Protein 6YX0 (pdb70)

Structure (mmCIF, N/CA/C/O backbone):
data_6YX0
#
_entry.id   6YX0
#
_cell.length_a   44.305
_cell.length_b   64.947
_cell.length_c   88.280
_cell.angle_alpha   90.000
_cell.angle_beta   90.000
_cell.angle_gamma   90.000
#
_symmetry.space_group_name_H-M   'P 21 21 21'
#
loop_
_entity.id
_entity.type
_entity.pdbx_description
1 polymer 'SH3 and multiple ankyrin repeat domains protein 1'
2 polymer PWQ-THR-ARG-LEU
3 non-polymer '4-[[2-(4-oxidanylidenebutanoyl)hydrazinyl]methyl]benzoic acid'
4 water water
#
loop_
_atom_site.group_PDB
_atom_site.id
_atom_site.type_symbol
_atom_site.label_atom_id
_atom_site.label_alt_id
_atom_site.label_comp_id
_atom_site.label_asym_id
_atom_site.label_entity_id
_atom_site.label_seq_id
_atom_site.pdbx_PDB_ins_code
_atom_site.Cartn_x
_atom_site.Cartn_y
_atom_site.Cartn_z
_atom_site.occupancy
_atom_site.B_iso_or_equiv
_atom_site.auth_seq_id
_atom_site.auth_comp_id
_atom_site.auth_asym_id
_atom_site.auth_atom_id
_atom_site.pdbx_PDB_model_num
ATOM 1 N N . GLY A 1 1 ? 0.24275 14.53149 2.79607 1.000 65.86809 651 GLY A N 1
ATOM 2 C CA . GLY A 1 1 ? 1.24837 15.04115 1.88336 1.000 72.41916 651 GLY A CA 1
ATOM 3 C C . GLY A 1 1 ? 1.07375 14.51783 0.47160 1.000 74.26326 651 GLY A C 1
ATOM 4 O O . GLY A 1 1 ? 0.20258 13.68782 0.22042 1.000 66.63515 651 GLY A O 1
ATOM 5 N N . PRO A 1 2 ? 1.90709 14.99111 -0.45733 1.000 88.33330 652 PRO A N 1
ATOM 6 C CA . PRO A 1 2 ? 1.76265 14.55315 -1.85438 1.000 87.27550 652 PRO A CA 1
ATOM 7 C C . PRO A 1 2 ? 2.04577 13.07666 -2.05886 1.000 86.07213 652 PRO A C 1
ATOM 8 O O . PRO A 1 2 ? 1.61731 12.51460 -3.07396 1.000 86.87658 652 PRO A O 1
ATOM 12 N N . LEU A 1 3 ? 2.74175 12.42546 -1.12736 1.000 71.43936 653 LEU A N 1
ATOM 13 C CA . LEU A 1 3 ? 3.10665 11.02532 -1.27962 1.000 62.00586 653 LEU A CA 1
ATOM 14 C C . LEU A 1 3 ? 2.19072 10.07569 -0.51706 1.000 59.50170 653 LEU A C 1
ATOM 15 O O . LEU A 1 3 ? 2.30051 8.85955 -0.70180 1.000 58.30958 653 LEU A O 1
ATOM 20 N N . GLY A 1 4 ? 1.29823 10.58738 0.31794 1.000 58.41509 654 GLY A N 1
ATOM 21 C CA . GLY A 1 4 ? 0.39635 9.73250 1.06127 1.000 56.20961 654 GLY A CA 1
ATOM 22 C C . GLY A 1 4 ? -0.24523 10.47488 2.21558 1.000 54.95420 654 GLY A C 1
ATOM 23 O O . GLY A 1 4 ? -0.03008 11.66928 2.42128 1.000 55.88316 654 GLY A O 1
ATOM 24 N N . SER A 1 5 ? -1.03360 9.72432 2.97880 1.000 60.43139 655 SER A N 1
ATOM 25 C CA . SER A 1 5 ? -1.82368 10.31437 4.05185 1.000 59.07848 655 SER A CA 1
ATOM 26 C C . SER A 1 5 ? -0.94026 10.76235 5.21144 1.000 59.24221 655 SER A C 1
ATOM 27 O O . SER A 1 5 ? 0.06234 10.11910 5.53991 1.000 51.01726 655 SER A O 1
ATOM 30 N N . ASP A 1 6 ? -1.32477 11.87922 5.82775 1.000 57.76129 656 ASP A N 1
ATOM 31 C CA . ASP A 1 6 ? -0.73751 12.36838 7.06662 1.000 53.57251 656 ASP A CA 1
ATOM 32 C C . ASP A 1 6 ? -1.80786 12.38088 8.14499 1.000 56.75623 656 ASP A C 1
ATOM 33 O O . ASP A 1 6 ? -2.94499 12.79254 7.89681 1.000 56.41848 656 ASP A O 1
ATOM 38 N N . TYR A 1 7 ? -1.44730 11.93764 9.34297 1.000 50.28584 657 TYR A N 1
ATOM 39 C CA . TYR A 1 7 ? -2.43039 11.90372 10.41640 1.000 48.92425 657 TYR A CA 1
ATOM 40 C C . TYR A 1 7 ? -1.71777 11.77278 11.75173 1.000 42.69650 657 TYR A C 1
ATOM 41 O O . TYR A 1 7 ? -0.50886 11.54338 11.82391 1.000 42.68574 657 TYR A O 1
ATOM 50 N N . ILE A 1 8 ? -2.49746 11.91970 12.81704 1.000 41.59621 658 ILE A N 1
ATOM 51 C CA . ILE A 1 8 ? -1.99153 11.89972 14.18054 1.000 40.66668 658 ILE A CA 1
ATOM 52 C C . ILE A 1 8 ? -2.56788 10.67896 14.87643 1.000 34.74633 658 ILE A C 1
ATOM 53 O O . ILE A 1 8 ? -3.77227 10.41234 14.77755 1.000 37.48356 658 ILE A O 1
ATOM 58 N N . ILE A 1 9 ? -1.71023 9.94327 15.57473 1.000 38.56145 659 ILE A N 1
ATOM 59 C CA . ILE A 1 9 ? -2.09889 8.78607 16.37119 1.000 39.42391 659 ILE A CA 1
ATOM 60 C C . ILE A 1 9 ? -1.93478 9.16565 17.83740 1.000 35.77739 659 ILE A C 1
ATOM 61 O O . ILE A 1 9 ? -0.83362 9.52320 18.27040 1.000 36.92309 659 ILE A O 1
ATOM 66 N N . LYS A 1 10 ? -3.01126 9.07986 18.61541 1.000 36.78471 660 LYS A N 1
ATOM 67 C CA . LYS A 1 10 ? -2.95522 9.46167 20.01969 1.000 35.09169 660 LYS A CA 1
ATOM 68 C C . LYS A 1 10 ? -3.30462 8.25617 20.87646 1.000 33.24758 660 LYS A C 1
ATOM 69 O O . LYS A 1 10 ? -4.38523 7.67694 20.72125 1.000 33.66830 660 LYS A O 1
ATOM 75 N N . GLU A 1 11 ? -2.37937 7.86944 21.75427 1.000 32.03985 661 GLU A N 1
ATOM 76 C CA . GLU A 1 11 ? -2.57477 6.75440 22.66863 1.000 30.59859 661 GLU A CA 1
ATOM 77 C C . GLU A 1 11 ? -3.08107 7.27573 24.00026 1.000 32.04081 661 GLU A C 1
ATOM 78 O O . GLU A 1 11 ? -2.60611 8.29339 24.49924 1.000 33.07162 661 GLU A O 1
ATOM 84 N N . LYS A 1 12 ? -4.04942 6.57332 24.56998 1.000 29.62856 662 LYS A N 1
ATOM 85 C CA . LYS A 1 12 ? -4.63829 6.96449 25.84820 1.000 27.53762 662 LYS A CA 1
ATOM 86 C C . LYS A 1 12 ? -4.76722 5.71923 26.69807 1.000 27.42480 662 LYS A C 1
ATOM 87 O O . LYS A 1 12 ? -5.40516 4.75102 26.27597 1.000 26.65117 662 LYS A O 1
ATOM 93 N N . THR A 1 13 ? -4.16617 5.73480 27.88527 1.000 28.55794 663 THR A N 1
ATOM 94 C CA . THR A 1 13 ? -4.36447 4.66522 28.84721 1.000 26.12191 663 THR A CA 1
ATOM 95 C C . THR A 1 13 ? -5.07138 5.26659 30.04794 1.000 29.01814 663 THR A C 1
ATOM 96 O O . THR A 1 13 ? -4.63205 6.29363 30.58319 1.000 31.53287 663 THR A O 1
ATOM 100 N N . VAL A 1 14 ? -6.17662 4.64867 30.45391 1.000 27.10829 664 VAL A N 1
ATOM 101 C CA . VAL A 1 14 ? -7.00114 5.19430 31.52216 1.000 29.82080 664 VAL A CA 1
ATOM 102 C C . VAL A 1 14 ? -7.34040 4.09222 32.50595 1.000 28.37823 664 VAL A C 1
ATOM 103 O O . VAL A 1 14 ? -7.38891 2.91177 32.15061 1.000 27.90042 664 VAL A O 1
ATOM 107 N N . LEU A 1 15 ? -7.55615 4.50118 33.75989 1.000 28.53575 665 LEU A N 1
ATOM 108 C CA . LEU A 1 15 ? -8.02765 3.64730 34.84385 1.000 29.08309 665 LEU A CA 1
ATOM 109 C C . LEU A 1 15 ? -9.48380 4.00025 35.10250 1.000 32.27865 665 LEU A C 1
ATOM 110 O O . LEU A 1 15 ? -9.78092 5.13189 35.49971 1.000 34.78095 665 LEU A O 1
ATOM 115 N N . LEU A 1 16 ? -10.37860 3.04098 34.88419 1.000 29.56210 666 LEU A N 1
ATOM 116 C CA . LEU A 1 16 ? -11.79914 3.22509 35.15541 1.000 29.98769 666 LEU A CA 1
ATOM 117 C C . LEU A 1 16 ? -12.15433 2.53943 36.45961 1.000 32.72769 666 LEU A C 1
ATOM 118 O O . LEU A 1 16 ? -11.87044 1.35280 36.63672 1.000 33.17239 666 LEU A O 1
ATOM 123 N N A GLN A 1 17 ? -12.84542 3.26359 37.34145 0.470 30.31240 667 GLN A N 1
ATOM 124 N N B GLN A 1 17 ? -12.73163 3.29945 37.38200 0.530 30.40988 667 GLN A N 1
ATOM 125 C CA A GLN A 1 17 ? -13.27571 2.73680 38.63662 0.470 30.88718 667 GLN A CA 1
ATOM 126 C CA B GLN A 1 17 ? -13.29026 2.76317 38.60970 0.530 30.81231 667 GLN A CA 1
ATOM 127 C C A GLN A 1 17 ? -14.74345 3.08562 38.84668 0.470 31.36381 667 GLN A C 1
ATOM 128 C C B GLN A 1 17 ? -14.76371 3.11952 38.57951 0.530 31.40005 667 GLN A C 1
ATOM 129 O O A GLN A 1 17 ? -15.06941 4.21621 39.22026 0.470 33.21724 667 GLN A O 1
ATOM 130 O O B GLN A 1 17 ? -15.11278 4.29587 38.44583 0.530 33.67114 667 GLN A O 1
ATOM 141 N N . LYS A 1 18 ? -15.61614 2.10906 38.63044 1.000 32.94795 668 LYS A N 1
ATOM 142 C CA . LYS A 1 18 ? -17.05088 2.33406 38.65851 1.000 33.09420 668 LYS A CA 1
ATOM 143 C C . LYS A 1 18 ? -17.67284 1.75544 39.92125 1.000 35.42171 668 LYS A C 1
ATOM 144 O O . LYS A 1 18 ? -17.07824 0.95030 40.63987 1.000 35.27075 668 LYS A O 1
ATOM 150 N N . LYS A 1 19 ? -18.90738 2.17768 40.17385 1.000 34.60890 669 LYS A N 1
ATOM 151 C CA . LYS A 1 19 ? -19.68163 1.60579 41.25987 1.000 38.47050 669 LYS A CA 1
ATOM 152 C C . LYS A 1 19 ? -20.35886 0.31791 40.80028 1.000 37.86934 669 LYS A C 1
ATOM 153 O O . LYS A 1 19 ? -20.48909 0.04579 39.60538 1.000 33.34432 669 LYS A O 1
ATOM 159 N N . ASP A 1 20 ? -20.78056 -0.48480 41.77878 1.000 38.42869 670 ASP A N 1
ATOM 160 C CA . ASP A 1 20 ? -21.47184 -1.73371 41.47440 1.000 39.28893 670 ASP A CA 1
ATOM 161 C C . ASP A 1 20 ? -22.69390 -1.49624 40.59344 1.000 39.37750 670 ASP A C 1
ATOM 162 O O . ASP A 1 20 ? -22.94960 -2.25449 39.65157 1.000 38.22309 670 ASP A O 1
ATOM 167 N N . SER A 1 21 ? -23.44408 -0.43693 40.87292 1.000 37.93414 671 SER A N 1
ATOM 168 C CA . SER A 1 21 ? -24.74633 -0.22281 40.25111 1.000 41.39661 671 SER A CA 1
ATOM 169 C C . SER A 1 21 ? -24.66874 0.60821 38.97374 1.000 39.30568 671 SER A C 1
ATOM 170 O O . SER A 1 21 ? -25.63898 1.27654 38.60817 1.000 38.54084 671 SER A O 1
ATOM 173 N N . GLU A 1 22 ? -23.53755 0.60454 38.27898 1.000 35.56886 672 GLU A N 1
ATOM 174 C CA . GLU A 1 22 ? -23.46837 1.27297 36.99362 1.000 35.84399 672 GLU A CA 1
ATOM 175 C C . GLU A 1 22 ? -22.54541 0.47727 36.08853 1.000 35.40285 672 GLU A C 1
ATOM 176 O O . GLU A 1 22 ? -21.84431 -0.44163 36.52726 1.000 33.24439 672 GLU A O 1
ATOM 182 N N . GLY A 1 23 ? -22.56012 0.83190 34.80706 1.000 35.03471 673 GLY A N 1
ATOM 183 C CA . GLY A 1 23 ? -21.57538 0.32584 33.87569 1.000 36.08288 673 GLY A CA 1
ATOM 184 C C . GLY A 1 23 ? -20.40515 1.28054 33.72590 1.000 31.90794 673 GLY A C 1
ATOM 185 O O . GLY A 1 23 ? -20.36946 2.36898 34.29737 1.000 33.02850 673 GLY A O 1
ATOM 186 N N . PHE A 1 24 ? -19.41540 0.84254 32.94478 1.000 31.51616 674 PHE A N 1
ATOM 187 C CA . PHE A 1 24 ? -18.32556 1.75055 32.59593 1.000 30.08784 674 PHE A CA 1
ATOM 188 C C . PHE A 1 24 ? -18.78014 2.84862 31.63584 1.000 31.89889 674 PHE A C 1
ATOM 189 O O . PHE A 1 24 ? -18.10331 3.87778 31.51726 1.000 32.04607 674 PHE A O 1
ATOM 197 N N . GLY A 1 25 ? -19.92388 2.67271 30.96920 1.000 33.01549 675 GLY A N 1
ATOM 198 C CA . GLY A 1 25 ? -20.46125 3.76552 30.19123 1.000 32.18936 675 GLY A CA 1
ATOM 199 C C . GLY A 1 25 ? -19.98360 3.80988 28.75542 1.000 29.15000 675 GLY A C 1
ATOM 200 O O . GLY A 1 25 ? -19.72440 4.88630 28.21624 1.000 31.23039 675 GLY A O 1
ATOM 201 N N . PHE A 1 26 ? -19.84419 2.64596 28.13468 1.000 34.23298 676 PHE A N 1
ATOM 202 C CA . PHE A 1 26 ? -19.49921 2.61173 26.72428 1.000 35.65126 676 PHE A CA 1
ATOM 203 C C . PHE A 1 26 ? -20.08385 1.36033 26.10211 1.000 36.73700 676 PHE A C 1
ATOM 204 O O . PHE A 1 26 ? -20.43745 0.40044 26.78833 1.000 37.66791 676 PHE A O 1
ATOM 212 N N . VAL A 1 27 ? -20.17391 1.38658 24.78097 1.000 35.80133 677 VAL A N 1
ATOM 213 C CA . VAL A 1 27 ? -20.61747 0.24554 23.99842 1.000 38.50336 677 VAL A CA 1
ATOM 214 C C . VAL A 1 27 ? -19.43959 -0.19983 23.14663 1.000 37.59572 677 VAL A C 1
ATOM 215 O O . VAL A 1 27 ? -18.91100 0.58263 22.34676 1.000 39.04828 677 VAL A O 1
ATOM 219 N N . LEU A 1 28 ? -19.01235 -1.43960 23.35108 1.000 38.64619 678 LEU A N 1
ATOM 220 C CA . LEU A 1 28 ? -17.89863 -2.01799 22.61799 1.000 37.41544 678 LEU A CA 1
ATOM 221 C C . LEU A 1 28 ? -18.42236 -2.73454 21.39021 1.000 47.30424 678 LEU A C 1
ATOM 222 O O . LEU A 1 28 ? -19.45133 -3.40658 21.44966 1.000 48.30647 678 LEU A O 1
ATOM 227 N N . ARG A 1 29 ? -17.70230 -2.61630 20.27978 1.000 37.79883 679 ARG A N 1
ATOM 228 C CA . ARG A 1 29 ? -18.14281 -3.28822 19.06794 1.000 48.58987 679 ARG A CA 1
ATOM 229 C C . ARG A 1 29 ? -16.93963 -3.78095 18.28274 1.000 51.02547 679 ARG A C 1
ATOM 230 O O . ARG A 1 29 ? -15.87782 -3.15663 18.28643 1.000 42.17963 679 ARG A O 1
ATOM 238 N N . GLY A 1 30 ? -17.12431 -4.91200 17.60581 1.000 47.48878 680 GLY A N 1
ATOM 239 C CA . GLY A 1 30 ? -16.07849 -5.48268 16.78321 1.000 50.14125 680 GLY A CA 1
ATOM 240 C C . GLY A 1 30 ? -16.18634 -4.99535 15.34908 1.000 62.91051 680 GLY A C 1
ATOM 241 O O . GLY A 1 30 ? -17.27861 -4.89457 14.79008 1.000 63.42589 680 GLY A O 1
ATOM 242 N N . ALA A 1 31 ? -15.03527 -4.68009 14.77013 1.000 61.97773 681 ALA A N 1
ATOM 243 C CA . ALA A 1 31 ? -14.96333 -4.26618 13.37706 1.000 64.36034 681 ALA A CA 1
ATOM 244 C C . ALA A 1 31 ? -14.87121 -5.48349 12.46338 1.000 65.62211 681 ALA A C 1
ATOM 245 O O . ALA A 1 31 ? -15.59781 -5.58293 11.47552 1.000 79.10786 681 ALA A O 1
ATOM 247 N N . GLU A 1 39 ? -4.68800 -13.51518 10.63552 1.000 95.06920 689 GLU A N 1
ATOM 248 C CA . GLU A 1 39 ? -5.37238 -13.07382 9.42588 1.000 101.30284 689 GLU A CA 1
ATOM 249 C C . GLU A 1 39 ? -5.57441 -11.55799 9.41818 1.000 99.66808 689 GLU A C 1
ATOM 250 O O . GLU A 1 39 ? -5.96660 -10.98183 8.40390 1.000 101.92708 689 GLU A O 1
ATOM 252 N N . PHE A 1 40 ? -5.29922 -10.91688 10.55224 1.000 88.12717 690 PHE A N 1
ATOM 253 C CA . PHE A 1 40 ? -5.51379 -9.48458 10.72797 1.000 75.26275 690 PHE A CA 1
ATOM 254 C C . PHE A 1 40 ? -4.21246 -8.82852 11.16719 1.000 70.85686 690 PHE A C 1
ATOM 255 O O . PHE A 1 40 ? -3.63441 -9.20785 12.19172 1.000 66.45678 690 PHE A O 1
ATOM 263 N N . THR A 1 41 ? -3.75823 -7.84361 10.39610 1.000 63.21155 691 THR A N 1
ATOM 264 C CA . THR A 1 41 ? -2.60151 -7.04135 10.76357 1.000 62.39069 691 THR A CA 1
ATOM 265 C C . THR A 1 41 ? -3.06338 -5.62755 11.07377 1.000 62.97441 691 THR A C 1
ATOM 266 O O . THR A 1 41 ? -3.68870 -4.99093 10.21197 1.000 59.42560 691 THR A O 1
ATOM 270 N N . PRO A 1 42 ? -2.80773 -5.10103 12.27133 1.000 53.69450 692 PRO A N 1
ATOM 271 C CA . PRO A 1 42 ? -3.23347 -3.73045 12.57010 1.000 47.32655 692 PRO A CA 1
ATOM 272 C C . PRO A 1 42 ? -2.57257 -2.73062 11.63680 1.000 51.24127 692 PRO A C 1
ATOM 273 O O . PRO A 1 42 ? -1.40628 -2.86689 11.26511 1.000 48.13920 692 PRO A O 1
ATOM 277 N N . THR A 1 43 ? -3.34124 -1.72871 11.25084 1.000 55.06079 693 THR A N 1
ATOM 278 C CA . THR A 1 43 ? -2.90017 -0.64053 10.39794 1.000 57.55645 693 THR A CA 1
ATOM 279 C C . THR A 1 43 ? -3.33633 0.66097 11.04434 1.000 58.62388 693 THR A C 1
ATOM 280 O O . THR A 1 43 ? -4.22587 0.66534 11.89994 1.000 54.30573 693 THR A O 1
ATOM 284 N N . PRO A 1 44 ? -2.72820 1.78417 10.66593 1.000 64.06038 694 PRO A N 1
ATOM 285 C CA . PRO A 1 44 ? -3.16323 3.05993 11.25577 1.000 62.09250 694 PRO A CA 1
ATOM 286 C C . PRO A 1 44 ? -4.62826 3.38004 11.01081 1.000 65.85623 694 PRO A C 1
ATOM 287 O O . PRO A 1 44 ? -5.27362 3.96498 11.88744 1.000 67.44140 694 PRO A O 1
ATOM 291 N N . ALA A 1 45 ? -5.18035 3.01131 9.85559 1.000 70.39062 695 ALA A N 1
ATOM 292 C CA . ALA A 1 45 ? -6.59520 3.23854 9.58352 1.000 71.21116 695 ALA A CA 1
ATOM 293 C C . ALA A 1 45 ? -7.49380 2.15112 10.15934 1.000 72.88893 695 ALA A C 1
ATOM 294 O O . ALA A 1 45 ? -8.71825 2.23547 10.01104 1.000 77.35548 695 ALA A O 1
ATOM 296 N N . PHE A 1 46 ? -6.92255 1.14644 10.81092 1.000 58.97816 696 PHE A N 1
ATOM 297 C CA . PHE A 1 46 ? -7.65894 0.01477 11.35635 1.000 53.44563 696 PHE A CA 1
ATOM 298 C C . PHE A 1 46 ? -6.78195 -0.65093 12.41277 1.000 54.39787 696 PHE A C 1
ATOM 299 O O . PHE A 1 46 ? -6.29341 -1.76652 12.19970 1.000 51.88656 696 PHE A O 1
ATOM 307 N N . PRO A 1 47 ? -6.56182 -0.00660 13.56496 1.000 49.92380 697 PRO A N 1
ATOM 308 C CA . PRO A 1 47 ? -5.50388 -0.46766 14.47855 1.000 43.10958 697 PRO A CA 1
ATOM 309 C C . PRO A 1 47 ? -5.87437 -1.64194 15.37045 1.000 37.12146 697 PRO A C 1
ATOM 310 O O . PRO A 1 47 ? -4.96718 -2.23479 15.97305 1.000 38.19132 697 PRO A O 1
ATOM 314 N N . ALA A 1 48 ? -7.15296 -2.00708 15.47527 1.000 40.47558 698 ALA A N 1
ATOM 315 C CA . ALA A 1 48 ? -7.53824 -3.09700 16.36245 1.000 38.69749 698 ALA A CA 1
ATOM 316 C C . ALA A 1 48 ? -8.91148 -3.61684 15.96211 1.000 38.00092 698 ALA A C 1
ATOM 317 O O . ALA A 1 48 ? -9.66035 -2.95131 15.24399 1.000 40.70637 698 ALA A O 1
ATOM 319 N N . LEU A 1 49 ? -9.24196 -4.81410 16.46324 1.000 38.57499 699 LEU A N 1
ATOM 320 C CA . LEU A 1 49 ? -10.53150 -5.42405 16.13321 1.000 42.24974 699 LEU A CA 1
ATOM 321 C C . LEU A 1 49 ? -11.70609 -4.80484 16.88650 1.000 45.18813 699 LEU A C 1
ATOM 322 O O . LEU A 1 49 ? -12.82958 -4.81990 16.36655 1.000 45.03877 699 LEU A O 1
ATOM 327 N N . GLN A 1 50 ? -11.49079 -4.28941 18.09842 1.000 37.20082 700 GLN A N 1
ATOM 328 C CA . GLN A 1 50 ? -12.56059 -3.72692 18.91332 1.000 36.68475 700 GLN A CA 1
ATOM 329 C C . GLN A 1 50 ? -12.41798 -2.21650 19.03510 1.000 34.57401 700 GLN A C 1
ATOM 330 O O . GLN A 1 50 ? -11.30944 -1.68962 19.18244 1.000 34.38205 700 GLN A O 1
ATOM 336 N N . TYR A 1 51 ? -13.55729 -1.52394 19.02913 1.000 35.96702 701 TYR A N 1
ATOM 337 C CA . TYR A 1 51 ? -13.57207 -0.07609 19.17190 1.000 37.90548 701 TYR A CA 1
ATOM 338 C C . TYR A 1 51 ? -14.79521 0.34160 19.97582 1.000 35.43705 701 TYR A C 1
ATOM 339 O O . TYR A 1 51 ? -15.73354 -0.43476 20.17202 1.000 36.57824 701 TYR A O 1
ATOM 348 N N . LEU A 1 52 ? -14.75481 1.58489 20.45071 1.000 34.23655 702 LEU A N 1
ATOM 349 C CA . LEU A 1 52 ? -15.86090 2.18492 21.19412 1.000 34.15293 702 LEU A CA 1
ATOM 350 C C . LEU A 1 52 ? -16.87210 2.74681 20.20683 1.000 35.37724 702 LEU A C 1
ATOM 351 O O . LEU A 1 52 ? -16.64445 3.78059 19.57041 1.000 38.71452 702 LEU A O 1
ATOM 356 N N . GLU A 1 53 ? -18.00423 2.06103 20.07464 1.000 36.91146 703 GLU A N 1
ATOM 357 C CA . GLU A 1 53 ? -19.04792 2.56440 19.19080 1.000 42.16635 703 GLU A CA 1
ATOM 358 C C . GLU A 1 53 ? -19.71841 3.80839 19.75900 1.000 43.27735 703 GLU A C 1
ATOM 359 O O . GLU A 1 53 ? -20.15095 4.69184 19.00459 1.000 44.03157 703 GLU A O 1
ATOM 365 N N . SER A 1 54 ? -19.84737 3.87907 21.07799 1.000 38.89405 704 SER A N 1
ATOM 366 C CA . SER A 1 54 ? -20.41810 5.04233 21.72714 1.000 38.50148 704 SER A CA 1
AT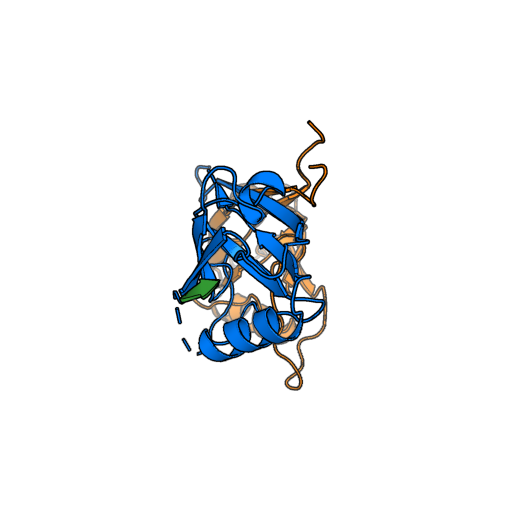OM 367 C C . SER A 1 54 ? -19.83774 5.10020 23.12507 1.000 38.05038 704 SER A C 1
ATOM 368 O O . SER A 1 54 ? -19.38270 4.09000 23.67077 1.000 37.27662 704 SER A O 1
ATOM 371 N N . VAL A 1 55 ? -19.83640 6.30357 23.68712 1.000 34.42944 705 VAL A N 1
ATOM 372 C CA . VAL A 1 55 ? -19.38317 6.52631 25.05495 1.000 32.64855 705 VAL A CA 1
ATOM 373 C C . VAL A 1 55 ? -20.38453 7.46832 25.70322 1.000 38.16480 705 VAL A C 1
ATOM 374 O O . VAL A 1 55 ? -20.61762 8.56977 25.19245 1.000 38.82045 705 VAL A O 1
ATOM 378 N N . ASP A 1 56 ? -20.97956 7.03460 26.81476 1.000 37.35888 706 ASP A N 1
ATOM 379 C CA . ASP A 1 56 ? -21.97208 7.84093 27.52035 1.000 37.11397 706 ASP A CA 1
ATOM 380 C C . ASP A 1 56 ? -21.34482 9.13367 28.00970 1.000 41.45200 706 ASP A C 1
ATOM 381 O O . ASP A 1 56 ? -20.44054 9.11305 28.84968 1.000 38.00069 706 ASP A O 1
ATOM 386 N N . GLU A 1 57 ? -21.82761 10.25857 27.49836 1.000 41.99903 707 GLU A N 1
ATOM 387 C CA . GLU A 1 57 ? -21.34738 11.53833 27.98752 1.000 41.04003 707 GLU A CA 1
ATOM 388 C C . GLU A 1 57 ? -21.60221 11.64642 29.48652 1.000 44.41548 707 GLU A C 1
ATOM 389 O O . GLU A 1 57 ? -22.71754 11.41459 29.95957 1.000 48.16289 707 GLU A O 1
ATOM 395 N N . GLY A 1 58 ? -20.54872 11.96241 30.23718 1.000 39.93220 708 GLY A N 1
ATOM 396 C CA . GLY A 1 58 ? -20.63607 12.09205 31.67407 1.000 39.35530 708 GLY A CA 1
ATOM 397 C C . GLY A 1 58 ? -20.46963 10.80018 32.44570 1.000 40.68285 708 GLY A C 1
ATOM 398 O O . GLY A 1 58 ? -20.37344 10.84373 33.68170 1.000 39.67010 708 GLY A O 1
ATOM 399 N N . GLY A 1 59 ? -20.43408 9.65401 31.76524 1.000 37.56154 709 GLY A N 1
ATOM 400 C CA . GLY A 1 59 ? -20.24208 8.38306 32.42969 1.000 35.56713 709 GLY A CA 1
ATOM 401 C C . GLY A 1 59 ? -18.79335 8.17469 32.81438 1.000 30.66650 709 GLY A C 1
ATOM 402 O O . GLY A 1 59 ? -17.93445 9.02316 32.58458 1.000 32.24053 709 GLY A O 1
ATOM 403 N N . VAL A 1 60 ? -18.52861 7.01332 33.41524 1.000 33.70066 710 VAL A N 1
ATOM 404 C CA . VAL A 1 60 ? -17.19214 6.72720 33.94530 1.000 32.00870 710 VAL A CA 1
ATOM 405 C C . VAL A 1 60 ? -16.13783 6.81757 32.84221 1.000 29.36434 710 VAL A C 1
ATOM 406 O O . VAL A 1 60 ? -15.09714 7.47621 32.99885 1.000 29.31226 710 VAL A O 1
ATOM 410 N N . ALA A 1 61 ? -16.37864 6.14342 31.71649 1.000 31.01090 711 ALA A N 1
ATOM 411 C CA . ALA A 1 61 ? -15.39444 6.13553 30.63799 1.000 28.46440 711 ALA A CA 1
ATOM 412 C C . ALA A 1 61 ? -15.18272 7.53432 30.07216 1.000 27.67284 711 ALA A C 1
ATOM 413 O O . ALA A 1 61 ? -14.04462 7.93573 29.80756 1.000 28.78010 711 ALA A O 1
ATOM 415 N N . TRP A 1 62 ? -16.26823 8.29551 29.88637 1.000 30.06343 712 TRP A N 1
ATOM 416 C CA . TRP A 1 62 ? -16.13792 9.66023 29.38196 1.000 31.09945 712 TRP A CA 1
ATOM 417 C C . TRP A 1 62 ? -15.28903 10.51386 30.31574 1.000 31.15352 712 TRP A C 1
ATOM 418 O O . TRP A 1 62 ? -14.39133 11.23846 29.87216 1.000 30.96500 712 TRP A O 1
ATOM 429 N N . ARG A 1 63 ? -15.58394 10.46676 31.61782 1.000 33.50443 713 ARG A N 1
ATOM 430 C CA . ARG A 1 63 ? -14.84975 11.30173 32.56579 1.000 35.14671 713 ARG A CA 1
ATOM 431 C C . ARG A 1 63 ? -13.37096 10.94809 32.59521 1.000 36.05351 713 ARG A C 1
ATOM 432 O O . ARG A 1 63 ? -12.53176 11.80067 32.91297 1.000 35.45770 713 ARG A O 1
ATOM 440 N N . ALA A 1 64 ? -13.03087 9.70569 32.26537 1.000 31.33510 714 ALA A N 1
ATOM 441 C CA . ALA A 1 64 ? -11.63196 9.30611 32.25239 1.000 29.71719 714 ALA A CA 1
ATOM 442 C C . ALA A 1 64 ? -10.91962 9.67958 30.96267 1.000 29.96394 714 ALA A C 1
ATOM 443 O O . ALA A 1 64 ? -9.68187 9.68126 30.94158 1.000 31.62293 714 ALA A O 1
ATOM 445 N N . GLY A 1 65 ? -11.65597 9.97038 29.89519 1.000 30.68833 715 GLY A N 1
ATOM 446 C CA . GLY A 1 65 ? -11.03831 10.43044 28.66370 1.000 32.72993 715 GLY A CA 1
ATOM 447 C C . GLY A 1 65 ? -11.24730 9.54001 27.45697 1.000 33.72357 715 GLY A C 1
ATOM 448 O O . GLY A 1 65 ? -10.62565 9.76488 26.41046 1.000 33.92917 715 GLY A O 1
ATOM 449 N N . LEU A 1 66 ? -12.11634 8.53628 27.57834 1.000 28.62229 716 LEU A N 1
ATOM 450 C CA . LEU A 1 66 ? -12.41499 7.67070 26.44302 1.000 28.92441 716 LEU A CA 1
ATOM 451 C C . LEU A 1 66 ? -13.48251 8.30679 25.56780 1.000 31.22395 716 LEU A C 1
ATOM 452 O O . LEU A 1 66 ? -14.37124 9.01522 26.05044 1.000 34.75349 716 LEU A O 1
ATOM 457 N N . ARG A 1 67 ? -13.38982 8.05531 24.26622 1.000 29.78243 717 ARG A N 1
ATOM 458 C CA . ARG A 1 67 ? -14.26745 8.73199 23.32297 1.000 32.95081 717 ARG A CA 1
ATOM 459 C C . ARG A 1 67 ? -14.71686 7.76859 22.23681 1.000 33.94278 717 ARG A C 1
ATOM 460 O O . ARG A 1 67 ? -14.01247 6.81485 21.89657 1.000 32.15933 717 ARG A O 1
ATOM 468 N N . MET A 1 68 ? -15.90205 8.04170 21.69261 1.000 35.09764 718 MET A N 1
ATOM 469 C CA . MET A 1 68 ? -16.40096 7.31011 20.54044 1.000 35.92213 718 MET A CA 1
ATOM 470 C C . MET A 1 68 ? -15.32575 7.25241 19.46516 1.000 35.57741 718 MET A C 1
ATOM 471 O O . MET A 1 68 ? -14.68815 8.26309 19.16518 1.000 38.38353 718 MET A O 1
ATOM 476 N N . GLY A 1 69 ? -15.10110 6.05868 18.91705 1.000 36.11987 719 GLY A N 1
ATOM 477 C CA . GLY A 1 69 ? -14.14056 5.87652 17.84963 1.000 35.25185 719 GLY A CA 1
ATOM 478 C C . GLY A 1 69 ? -12.77839 5.39144 18.29273 1.000 37.74534 719 GLY A C 1
ATOM 479 O O . GLY A 1 69 ? -11.97524 4.99294 17.43830 1.000 36.87581 719 GLY A O 1
ATOM 480 N N . ASP A 1 70 ? -12.49696 5.42622 19.59426 1.000 33.83558 720 ASP A N 1
ATOM 481 C CA . ASP A 1 70 ? -11.24542 4.89085 20.12918 1.000 31.19356 720 ASP A CA 1
ATOM 482 C C . ASP A 1 70 ? -11.16435 3.38636 19.88436 1.000 28.89335 720 ASP A C 1
ATOM 483 O O . ASP A 1 70 ? -12.14242 2.66108 20.07765 1.000 29.91100 720 ASP A O 1
ATOM 488 N N . PHE A 1 71 ? -9.98874 2.90336 19.47419 1.000 31.86734 721 PHE A N 1
ATOM 489 C CA . PHE A 1 71 ? -9.75575 1.47375 19.27973 1.000 33.05106 721 PHE A CA 1
ATOM 490 C C . PHE A 1 71 ? -9.04111 0.88344 20.48699 1.000 28.92858 721 PHE A C 1
ATOM 491 O O . PHE A 1 71 ? -8.12303 1.50348 21.03015 1.000 28.56224 721 PHE A O 1
ATOM 499 N N . LEU A 1 72 ? -9.44820 -0.32275 20.89465 1.000 29.88938 722 LEU A N 1
ATOM 500 C CA . LEU A 1 72 ? -8.89210 -0.94369 22.10167 1.000 29.05720 722 LEU A CA 1
ATOM 501 C C . LEU A 1 72 ? -7.60677 -1.69162 21.78378 1.000 31.05013 722 LEU A C 1
ATOM 502 O O . LEU A 1 72 ? -7.59783 -2.60200 20.94671 1.000 31.99108 722 LEU A O 1
ATOM 507 N N . ILE A 1 73 ? -6.54298 -1.35310 22.50818 1.000 25.88627 723 ILE A N 1
ATOM 508 C CA . ILE A 1 73 ? -5.24359 -1.98640 22.33938 1.000 26.61730 723 ILE A CA 1
ATOM 509 C C . ILE A 1 73 ? -4.94563 -2.98634 23.45404 1.000 29.20325 723 ILE A C 1
ATOM 510 O O . ILE A 1 73 ? -4.45058 -4.08094 23.18254 1.000 29.65254 723 ILE A O 1
ATOM 515 N N . GLU A 1 74 ? -5.22498 -2.62244 24.71035 1.000 26.38519 724 GLU A N 1
ATOM 516 C CA . GLU A 1 74 ? -4.92327 -3.47317 25.86166 1.000 28.96223 724 GLU A CA 1
ATOM 517 C C . GLU A 1 74 ? -6.05383 -3.40073 26.86964 1.000 29.00695 724 GLU A C 1
ATOM 518 O O . GLU A 1 74 ? -6.66019 -2.34323 27.06348 1.000 27.47086 724 GLU A O 1
ATOM 524 N N . VAL A 1 75 ? -6.29731 -4.52521 27.54068 1.000 27.51003 725 VAL A N 1
ATOM 525 C CA . VAL A 1 75 ? -7.24706 -4.59871 28.65154 1.000 28.19370 725 VAL A CA 1
ATOM 526 C C . VAL A 1 75 ? -6.52183 -5.25184 29.81973 1.000 31.82252 725 VAL A C 1
ATOM 527 O O . VAL A 1 75 ? -6.11446 -6.41507 29.72467 1.000 33.54567 725 VAL A O 1
ATOM 531 N N . ASN A 1 76 ? -6.36842 -4.50743 30.91381 1.000 27.85267 726 ASN A N 1
ATOM 532 C CA . ASN A 1 76 ? -5.79621 -5.03193 32.16071 1.000 34.27575 726 ASN A CA 1
ATOM 533 C C . ASN A 1 76 ? -4.47617 -5.76280 31.92795 1.000 34.72625 726 ASN A C 1
ATOM 534 O O . ASN A 1 76 ? -4.23228 -6.83368 32.48487 1.000 41.54598 726 ASN A O 1
ATOM 539 N N . GLY A 1 77 ? -3.61574 -5.18634 31.09076 1.000 31.68572 727 GLY A N 1
ATOM 540 C CA . GLY A 1 77 ? -2.29651 -5.74859 30.87142 1.000 34.97569 727 GLY A CA 1
ATOM 541 C C . GLY A 1 77 ? -2.23505 -6.83131 29.81672 1.000 40.57257 727 GLY A C 1
ATOM 542 O O . GLY A 1 77 ? -1.16504 -7.42063 29.61822 1.000 43.77392 727 GLY A O 1
ATOM 543 N N . GLN A 1 78 ? -3.34481 -7.12092 29.14282 1.000 37.24499 728 GLN A N 1
ATOM 544 C CA . GLN A 1 78 ? -3.38141 -8.10650 28.07193 1.000 37.21042 728 GLN A CA 1
ATOM 545 C C . GLN A 1 78 ? -3.66248 -7.39967 26.75457 1.000 36.52328 728 GLN A C 1
ATOM 546 O O . GLN A 1 78 ? -4.60371 -6.60682 26.65525 1.000 31.36735 728 GLN A O 1
ATOM 552 N N . ASN A 1 79 ? -2.85274 -7.69009 25.74818 1.000 36.00544 729 ASN A N 1
ATOM 553 C CA . ASN A 1 79 ? -3.06818 -7.08398 24.44533 1.000 33.43915 729 ASN A CA 1
ATOM 554 C C . ASN A 1 79 ? -4.30895 -7.67997 23.79753 1.000 34.65101 729 ASN A C 1
ATOM 555 O O . ASN A 1 79 ? -4.48081 -8.90077 23.77837 1.000 40.73255 729 ASN A O 1
ATOM 560 N N . VAL A 1 80 ? -5.17543 -6.81872 23.26219 1.000 31.76125 730 VAL A N 1
ATOM 561 C CA . VAL A 1 80 ? -6.42498 -7.26995 22.66152 1.000 32.69478 730 VAL A CA 1
ATOM 562 C C . VAL A 1 80 ? -6.56468 -6.81740 21.21406 1.000 33.75193 730 VAL A C 1
ATOM 563 O O . VAL A 1 80 ? -7.65239 -6.90340 20.64810 1.000 34.70666 730 VAL A O 1
ATOM 567 N N . VAL A 1 81 ? -5.47385 -6.34906 20.59764 1.000 33.04167 731 VAL A N 1
ATOM 568 C CA . VAL A 1 81 ? -5.53676 -5.85800 19.21858 1.000 33.94577 731 VAL A CA 1
ATOM 569 C C . VAL A 1 81 ? -6.16530 -6.89099 18.28822 1.000 41.93055 731 VAL A C 1
ATOM 570 O O . VAL A 1 81 ? -6.98876 -6.55537 17.42602 1.000 38.92689 731 VAL A O 1
ATOM 574 N N . LYS A 1 82 ? -5.78210 -8.16409 18.42931 1.000 35.36581 732 LYS A N 1
ATOM 575 C CA . LYS A 1 82 ? -6.24630 -9.21852 17.54219 1.000 40.41941 732 LYS A CA 1
ATOM 576 C C . LYS A 1 82 ? -7.23117 -10.17017 18.21830 1.000 46.77800 732 LYS A C 1
ATOM 577 O O . LYS A 1 82 ? -7.37815 -11.31129 17.77707 1.000 49.24103 732 LYS A O 1
ATOM 583 N N . VAL A 1 83 ? -7.90404 -9.73299 19.27703 1.000 40.56355 733 VAL A N 1
ATOM 584 C CA . VAL A 1 83 ? -8.75123 -10.61502 20.07462 1.000 41.56425 733 VAL A CA 1
ATOM 585 C C . VAL A 1 83 ? -10.21034 -10.38161 19.70250 1.000 45.92262 733 VAL A C 1
ATOM 586 O O . VAL A 1 83 ? -10.62214 -9.24213 19.44455 1.000 39.54317 733 VAL A O 1
ATOM 590 N N . GLY A 1 84 ? -10.99061 -11.46490 19.67028 1.000 45.55767 734 GLY A N 1
ATOM 591 C CA . GLY A 1 84 ? -12.37626 -11.37707 19.25717 1.000 46.51843 734 GLY A CA 1
ATOM 592 C C . GLY A 1 84 ? -13.25329 -10.68517 20.28165 1.000 45.23853 734 GLY A C 1
ATOM 593 O O . GLY A 1 84 ? -12.89733 -10.52399 21.44754 1.000 41.93312 734 GLY A O 1
ATOM 594 N N . HIS A 1 85 ? -14.44087 -10.28354 19.81989 1.000 43.90708 735 HIS A N 1
ATOM 595 C CA . HIS A 1 85 ? -15.31958 -9.43853 20.62850 1.000 38.43738 735 HIS A CA 1
ATOM 596 C C . HIS A 1 85 ? -15.70336 -10.11882 21.93675 1.000 46.80654 735 HIS A C 1
ATOM 597 O O . HIS A 1 85 ? -15.58986 -9.52447 23.01744 1.000 41.21714 735 HIS A O 1
ATOM 604 N N . ARG A 1 86 ? -16.16750 -11.36638 21.85727 1.000 48.44349 736 ARG A N 1
ATOM 605 C CA . ARG A 1 86 ? -16.64769 -12.04547 23.05551 1.000 48.96564 736 ARG A CA 1
ATOM 606 C C . ARG A 1 86 ? -15.53264 -12.20756 24.08286 1.000 52.96697 736 ARG A C 1
ATOM 607 O O 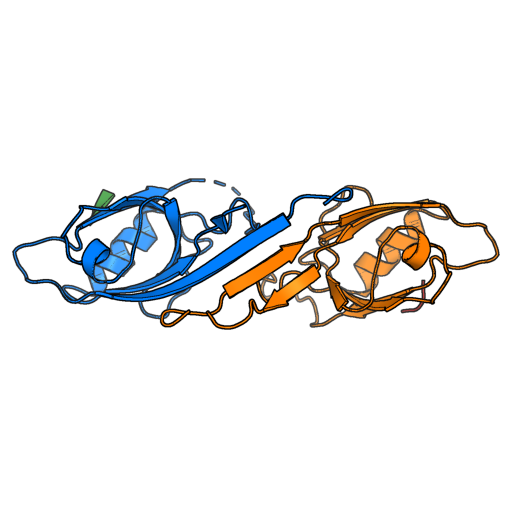. ARG A 1 86 ? -15.75825 -12.03775 25.28700 1.000 47.64866 736 ARG A O 1
ATOM 615 N N . GLN A 1 87 ? -14.31600 -12.51267 23.62882 1.000 53.24842 737 GLN A N 1
ATOM 616 C CA . GLN A 1 87 ? -13.22099 -12.69433 24.57646 1.000 49.84571 737 GLN A CA 1
ATOM 617 C C . GLN A 1 87 ? -12.84671 -11.38237 25.25936 1.000 44.28368 737 GLN A C 1
ATOM 618 O O . GLN A 1 87 ? -12.55126 -11.36651 26.45941 1.000 47.60958 737 GLN A O 1
ATOM 624 N N . VAL A 1 88 ? -12.85534 -10.27087 24.51897 1.000 41.82898 738 VAL A N 1
ATOM 625 C CA . VAL A 1 88 ? -12.56713 -8.97391 25.12335 1.000 39.25449 738 VAL A CA 1
ATOM 626 C C . VAL A 1 88 ? -13.63776 -8.60781 26.14474 1.000 40.52327 738 VAL A C 1
ATOM 627 O O . VAL A 1 88 ? -13.33231 -8.08726 27.22310 1.000 37.38001 738 VAL A O 1
ATOM 631 N N . VAL A 1 89 ? -14.90865 -8.87155 25.82397 1.000 39.84818 739 VAL A N 1
ATOM 632 C CA . VAL A 1 89 ? -15.98178 -8.61773 26.78134 1.000 41.47122 739 VAL A CA 1
ATOM 633 C C . VAL A 1 89 ? -15.72284 -9.36446 28.08368 1.000 39.30041 739 VAL A C 1
ATOM 634 O O . VAL A 1 89 ? -15.84678 -8.79460 29.17588 1.000 41.69170 739 VAL A O 1
ATOM 638 N N . ASN A 1 90 ? -15.34248 -10.64390 27.98828 1.000 43.62862 740 ASN A N 1
ATOM 639 C CA . ASN A 1 90 ? -15.07818 -11.43553 29.18590 1.000 44.85200 740 ASN A CA 1
ATOM 640 C C . ASN A 1 90 ? -13.91726 -10.85919 29.98146 1.000 42.56966 740 ASN A C 1
ATOM 641 O O . ASN A 1 90 ? -13.97508 -10.79320 31.21520 1.000 48.99536 740 ASN A O 1
ATOM 646 N N . MET A 1 91 ? -12.85114 -10.43666 29.29183 1.000 44.78681 741 MET A N 1
ATOM 647 C CA . MET A 1 91 ? -11.71191 -9.84636 29.98498 1.000 42.19339 741 MET A CA 1
ATOM 648 C C . MET A 1 91 ? -12.11774 -8.59071 30.74465 1.000 38.99366 741 MET A C 1
ATOM 649 O O . MET A 1 91 ? -11.66085 -8.36535 31.86893 1.000 40.77605 741 MET A O 1
ATOM 654 N N . ILE A 1 92 ? -12.98171 -7.76295 30.15369 1.000 40.30924 742 ILE A N 1
ATOM 655 C CA . ILE A 1 92 ? -13.43464 -6.55946 30.84530 1.000 36.78240 742 ILE A CA 1
ATOM 656 C C . ILE A 1 92 ? -14.27107 -6.92331 32.06724 1.000 40.82573 742 ILE A C 1
ATOM 657 O O . ILE A 1 92 ? -14.11699 -6.32979 33.14061 1.000 42.62736 742 ILE A O 1
ATOM 662 N N . ARG A 1 93 ? -15.16069 -7.90496 31.93173 1.000 42.98626 743 ARG A N 1
ATOM 663 C CA . ARG A 1 93 ? -16.00953 -8.27382 33.05891 1.000 45.93829 743 ARG A CA 1
ATOM 664 C C . ARG A 1 93 ? -15.20843 -8.92194 34.18125 1.000 46.81262 743 ARG A C 1
ATOM 665 O O . ARG A 1 93 ? -15.56933 -8.78311 35.35636 1.000 48.47226 743 ARG A O 1
ATOM 673 N N . GLN A 1 94 ? -14.11575 -9.61342 33.84406 1.000 47.75257 744 GLN A N 1
ATOM 674 C CA . GLN A 1 94 ? -13.28801 -10.24917 34.86538 1.000 46.92114 744 GLN A CA 1
ATOM 675 C C . GLN A 1 94 ? -12.75528 -9.24143 35.87540 1.000 48.27848 744 GLN A C 1
ATOM 676 O O . GLN A 1 94 ? -12.53380 -9.59014 37.04181 1.000 50.69985 744 GLN A O 1
ATOM 682 N N . GLY A 1 95 ? -12.54409 -7.99506 35.45316 1.000 41.00014 745 GLY A N 1
ATOM 683 C CA . GLY A 1 95 ? -12.01687 -6.98617 36.34954 1.000 39.06729 745 GLY A CA 1
ATOM 684 C C . GLY A 1 95 ? -13.02220 -6.36422 37.29402 1.000 37.47268 745 GLY A C 1
ATOM 685 O O . GLY A 1 95 ? -12.64248 -5.51352 38.10377 1.000 36.94336 745 GLY A O 1
ATOM 686 N N . GLY A 1 96 ? -14.29461 -6.75280 37.20817 1.000 40.48266 746 GLY A N 1
ATOM 687 C CA . GLY A 1 96 ? -15.29530 -6.20540 38.10800 1.000 42.29409 746 GLY A CA 1
ATOM 688 C C . GLY A 1 96 ? -15.49994 -4.71307 37.94598 1.000 34.37061 746 GLY A C 1
ATOM 689 O O . GLY A 1 96 ? -15.84684 -4.24232 36.86365 1.000 36.72568 746 GLY A O 1
ATOM 690 N N . ASN A 1 97 ? -15.29164 -3.96040 39.01741 1.000 33.51938 747 ASN A N 1
ATOM 691 C CA . ASN A 1 97 ? -15.49249 -2.51938 39.00443 1.000 33.87190 747 ASN A CA 1
ATOM 692 C C . ASN A 1 97 ? -14.26605 -1.75100 38.54377 1.000 34.08635 747 ASN A C 1
ATOM 693 O O . ASN A 1 97 ? -14.30005 -0.51524 38.49730 1.000 32.27775 747 ASN A O 1
ATOM 698 N N . THR A 1 98 ? -13.18800 -2.44510 38.20171 1.000 33.62864 748 THR A N 1
ATOM 699 C CA . THR A 1 98 ? -11.96572 -1.79014 37.75489 1.000 35.15909 748 THR A CA 1
ATOM 700 C C . THR A 1 98 ? -11.65213 -2.23259 36.33432 1.000 31.61231 748 THR A C 1
ATOM 701 O O . THR A 1 98 ? -11.73010 -3.42445 36.02121 1.000 35.78778 748 THR A O 1
ATOM 705 N N . LEU A 1 99 ? -11.31504 -1.27332 35.47537 1.000 32.64970 749 LEU A N 1
ATOM 706 C CA . LEU A 1 99 ? -10.86958 -1.56907 34.11456 1.000 31.57073 749 LEU A CA 1
ATOM 707 C C . LEU A 1 99 ? -9.72669 -0.62666 33.77949 1.000 30.36906 749 LEU A C 1
ATOM 708 O O . LEU A 1 99 ? -9.87883 0.59364 33.85780 1.000 29.51279 749 LEU A O 1
ATOM 713 N N . MET A 1 100 ? -8.57043 -1.18474 33.45426 1.000 31.93910 750 MET A N 1
ATOM 714 C CA . MET A 1 100 ? -7.46445 -0.39650 32.93671 1.000 32.19476 750 MET A CA 1
ATOM 715 C C . MET A 1 100 ? -7.33282 -0.73695 31.46340 1.000 27.62752 750 MET A C 1
ATOM 716 O O . MET A 1 100 ? -7.21166 -1.91213 31.10263 1.000 31.71059 750 MET A O 1
ATOM 721 N N . VAL A 1 101 ? -7.43228 0.27168 30.60489 1.000 27.98269 751 VAL A N 1
ATOM 722 C CA . VAL A 1 101 ? -7.51086 0.02505 29.17496 1.000 27.38407 751 VAL A CA 1
ATOM 723 C C . VAL A 1 101 ? -6.62671 1.02839 28.45377 1.000 30.70639 751 VAL A C 1
ATOM 724 O O . VAL A 1 101 ? -6.58191 2.20864 28.81709 1.000 29.62451 751 VAL A O 1
ATOM 728 N N . LYS A 1 102 ? -5.91489 0.55216 27.43626 1.000 26.00936 752 LYS A N 1
ATOM 729 C CA . LYS A 1 102 ? -5.21228 1.41746 26.50410 1.000 23.95772 752 LYS A CA 1
ATOM 730 C C . LYS A 1 102 ? -5.98182 1.45906 25.19289 1.000 25.56561 752 LYS A C 1
ATOM 731 O O . LYS A 1 102 ? -6.32694 0.41534 24.62972 1.000 25.72454 752 LYS A O 1
ATOM 737 N N . VAL A 1 103 ? -6.22499 2.65923 24.69622 1.000 24.38389 753 VAL A N 1
ATOM 738 C CA . VAL A 1 103 ? -6.89045 2.83830 23.41832 1.000 24.93280 753 VAL A CA 1
ATOM 739 C C . VAL A 1 103 ? -6.02018 3.71064 22.53643 1.000 27.71344 753 VAL A C 1
ATOM 740 O O . VAL A 1 103 ? -5.05137 4.33383 22.97932 1.000 28.63926 753 VAL A O 1
ATOM 744 N N . VAL A 1 104 ? -6.38590 3.75821 21.26731 1.000 28.35317 754 VAL A N 1
ATOM 745 C CA . VAL A 1 104 ? -5.75049 4.65887 20.32555 1.000 29.38107 754 VAL A CA 1
ATOM 746 C C . VAL A 1 104 ? -6.84155 5.35547 19.52709 1.000 31.56951 754 VAL A C 1
ATOM 747 O O . VAL A 1 104 ? -7.86028 4.74668 19.16973 1.000 31.85508 754 VAL A O 1
ATOM 751 N N A MET A 1 105 ? -6.66608 6.65133 19.30810 0.500 34.17136 755 MET A N 1
ATOM 752 N N B MET A 1 105 ? -6.63417 6.63830 19.25634 0.500 34.31683 755 MET A N 1
ATOM 753 C CA A MET A 1 105 ? -7.53171 7.40038 18.41443 0.470 38.14701 755 MET A CA 1
ATOM 754 C CA B MET A 1 105 ? -7.53824 7.42997 18.43634 0.480 38.13925 755 MET A CA 1
ATOM 755 C C A MET A 1 105 ? -6.69532 7.88884 17.24473 0.500 37.00692 755 MET A C 1
ATOM 756 C C B MET A 1 105 ? -6.74810 8.01536 17.27373 0.500 37.45742 755 MET A C 1
ATOM 757 O O A MET A 1 105 ? -5.50851 8.19634 17.40236 0.500 39.18783 755 MET A O 1
ATOM 758 O O B MET A 1 105 ? -5.64263 8.53191 17.47068 0.500 39.91070 755 MET A O 1
ATOM 767 N N . VAL A 1 106 ? -7.30424 7.91559 16.06517 1.000 35.61060 756 VAL A N 1
ATOM 768 C CA . VAL A 1 106 ? -6.62688 8.31332 14.83511 1.000 39.96310 756 VAL A CA 1
ATOM 769 C C . VAL A 1 106 ? -7.38625 9.47886 14.22065 1.000 41.57006 756 VAL A C 1
ATOM 770 O O . VAL A 1 106 ? -8.62179 9.45583 14.15593 1.000 47.74831 756 VAL A O 1
ATOM 774 N N . THR A 1 107 ? -6.65211 10.49575 13.76702 1.000 50.95530 757 THR A N 1
ATOM 775 C CA . THR A 1 107 ? -7.27450 11.69847 13.23071 1.000 55.00603 757 THR A CA 1
ATOM 776 C C . THR A 1 107 ? -6.33666 12.37410 12.24125 1.000 59.03157 757 THR A C 1
ATOM 777 O O . THR A 1 107 ? -5.11306 12.25887 12.34393 1.000 51.86550 757 THR A O 1
ATOM 781 N N . ARG A 1 108 ? -6.92542 13.10103 11.29407 1.000 71.08258 758 ARG A N 1
ATOM 782 C CA . ARG A 1 108 ? -6.15552 13.78616 10.26040 1.000 76.16751 758 ARG A CA 1
ATOM 783 C C . ARG A 1 108 ? -6.03217 15.28365 10.53135 1.000 79.58303 758 ARG A C 1
ATOM 784 O O . ARG A 1 108 ? -5.38109 16.01067 9.77289 1.000 78.45761 758 ARG A O 1
ATOM 792 N N . GLY B 1 1 ? 0.39964 13.29821 25.04714 1.000 46.47552 651 GLY B N 1
ATOM 793 C CA . GLY B 1 1 ? -0.48212 13.93068 26.01117 1.000 44.54494 651 GLY B CA 1
ATOM 794 C C . GLY B 1 1 ? -0.39648 13.28178 27.37735 1.000 42.10648 651 GLY B C 1
ATOM 795 O O . GLY B 1 1 ? 0.35667 12.32191 27.56205 1.000 43.70931 651 GLY B O 1
ATOM 796 N N . PRO B 1 2 ? -1.16845 13.78741 28.34354 1.000 43.93494 652 PRO B N 1
ATOM 797 C CA . PRO B 1 2 ? -1.06453 13.24852 29.70827 1.000 43.25928 652 PRO B CA 1
ATOM 798 C C . PRO B 1 2 ? -1.47465 11.78971 29.82021 1.000 41.07074 652 PRO B C 1
ATOM 799 O O . PRO B 1 2 ? -1.07089 11.12397 30.78405 1.000 43.04689 652 PRO B O 1
ATOM 803 N N . LEU B 1 3 ? -2.25123 11.26736 28.86876 1.000 37.02252 653 LEU B N 1
ATOM 804 C CA . LEU B 1 3 ? -2.70512 9.88258 28.91880 1.000 36.37445 653 LEU B CA 1
ATOM 805 C C . LEU B 1 3 ? -1.86573 8.93083 28.07768 1.000 38.74291 653 LEU B C 1
ATOM 806 O O . LEU B 1 3 ? -2.08810 7.71801 28.14151 1.000 33.76907 653 LEU B O 1
ATOM 811 N N . GLY B 1 4 ? -0.91227 9.42814 27.31071 1.000 36.19765 654 GLY B N 1
ATOM 812 C CA . GLY B 1 4 ? -0.13375 8.54029 26.47489 1.000 38.04160 654 GLY B CA 1
ATOM 813 C C . GLY B 1 4 ? 0.59340 9.28803 25.38034 1.000 37.31366 654 GLY B C 1
ATOM 814 O O . GLY B 1 4 ? 0.46652 10.50332 25.22208 1.000 36.53830 654 GLY B O 1
ATOM 815 N N . SER B 1 5 ? 1.36943 8.51798 24.62604 1.000 35.77980 655 SER B N 1
ATOM 816 C CA . SER B 1 5 ? 2.21123 9.07866 23.57778 1.000 37.37677 655 SER B CA 1
ATOM 817 C C . SER B 1 5 ? 1.38340 9.43167 22.35020 1.000 35.49868 655 SER B C 1
ATOM 818 O O . SER B 1 5 ? 0.44062 8.71801 21.98555 1.000 32.68583 655 SER B O 1
ATOM 821 N N . ASP B 1 6 ? 1.73666 10.54995 21.72281 1.000 37.74282 656 ASP B N 1
ATOM 822 C CA . ASP B 1 6 ? 1.12225 10.99600 20.48122 1.000 35.42254 656 ASP B CA 1
ATOM 823 C C . ASP B 1 6 ? 2.16024 10.96446 19.37161 1.000 36.11940 656 ASP B C 1
ATOM 824 O O . ASP B 1 6 ? 3.33024 11.29546 19.59312 1.000 38.53751 656 ASP B O 1
ATOM 829 N N . TYR B 1 7 ? 1.71948 10.58482 18.17960 1.000 38.91648 657 TYR B N 1
ATOM 830 C CA . TYR B 1 7 ? 2.61135 10.38976 17.04703 1.000 39.39775 657 TYR B CA 1
ATOM 831 C C . TYR B 1 7 ? 2.07746 11.09616 15.81352 1.000 38.22346 657 TYR B C 1
ATOM 832 O O . TYR B 1 7 ? 0.87947 11.04989 15.51872 1.000 37.90869 657 TYR B O 1
ATOM 841 N N . ILE B 1 8 ? 2.98332 11.73792 15.08745 1.000 36.71847 658 ILE B N 1
ATOM 842 C CA . ILE B 1 8 ? 2.67852 12.28527 13.77386 1.000 39.05785 658 ILE B CA 1
ATOM 843 C C . ILE B 1 8 ? 3.13210 11.25028 12.75439 1.000 34.29984 658 ILE B C 1
ATOM 844 O O . ILE B 1 8 ? 4.28897 10.82129 12.77400 1.000 36.75548 658 ILE B O 1
ATOM 849 N N . ILE B 1 9 ? 2.21411 10.80483 11.90263 1.000 38.04834 659 ILE B N 1
ATOM 850 C CA . ILE B 1 9 ? 2.48736 9.74962 10.93476 1.000 37.32718 659 ILE B CA 1
ATOM 851 C C . ILE B 1 9 ? 2.38224 10.34300 9.54021 1.000 44.00160 659 ILE B C 1
ATOM 852 O O . ILE B 1 9 ? 1.39583 11.01531 9.21998 1.000 43.55340 659 ILE B O 1
ATOM 857 N N . LYS B 1 10 ? 3.39258 10.09617 8.70987 1.000 37.47094 660 LYS B N 1
ATOM 858 C CA . LYS B 1 10 ? 3.37230 10.55412 7.32570 1.000 37.59403 660 LYS B CA 1
ATOM 859 C C . LYS B 1 10 ? 3.6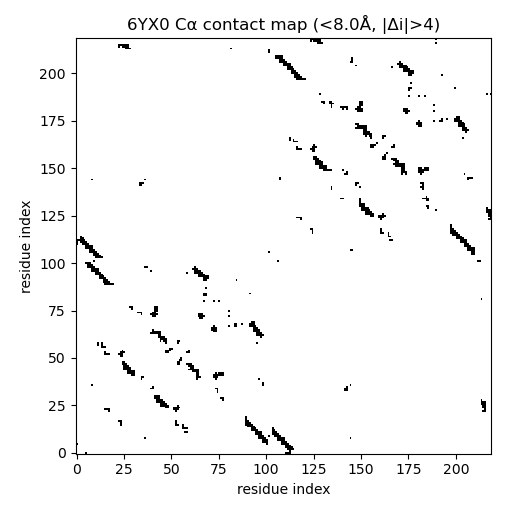5187 9.35564 6.43003 1.000 36.00538 660 LYS B C 1
ATOM 860 O O . LYS B 1 10 ? 4.74383 8.78383 6.48223 1.000 39.12866 660 LYS B O 1
ATOM 866 N N . GLU B 1 11 ? 2.65581 8.95702 5.63979 1.000 37.81867 661 GLU B N 1
ATOM 867 C CA . GLU B 1 11 ? 2.81537 7.85516 4.69986 1.000 41.13486 661 GLU B CA 1
ATOM 868 C C . GLU B 1 11 ? 3.32981 8.39367 3.37314 1.000 41.14933 661 GLU B C 1
ATOM 869 O O . GLU B 1 11 ? 2.92108 9.46860 2.92986 1.000 42.41798 661 GLU B O 1
ATOM 875 N N . LYS B 1 12 ? 4.25036 7.65034 2.75709 1.000 37.58032 662 LYS B N 1
ATOM 876 C CA . LYS B 1 12 ? 4.83209 8.02027 1.46997 1.000 36.88808 662 LYS B CA 1
ATOM 877 C C . LYS B 1 12 ? 4.85367 6.78851 0.58131 1.000 35.34047 662 LYS B C 1
ATOM 878 O O . LYS B 1 12 ? 5.45794 5.77750 0.94856 1.000 35.53475 662 LYS B O 1
ATOM 884 N N . THR B 1 13 ? 4.21822 6.86006 -0.58634 1.000 34.91164 663 THR B N 1
ATOM 885 C CA . THR B 1 13 ? 4.36690 5.81045 -1.58286 1.000 32.38830 663 THR B CA 1
ATOM 886 C C . THR B 1 13 ? 5.07737 6.40883 -2.78568 1.000 34.31879 663 THR B C 1
ATOM 887 O O . THR B 1 13 ? 4.66013 7.44828 -3.29954 1.000 38.50073 663 THR B O 1
ATOM 891 N N . VAL B 1 14 ? 6.17286 5.77858 -3.20523 1.000 35.45474 664 VAL B N 1
ATOM 892 C CA . VAL B 1 14 ? 6.98320 6.31471 -4.28938 1.000 36.82507 664 VAL B CA 1
ATOM 893 C C . VAL B 1 14 ? 7.29854 5.22042 -5.29724 1.000 34.21243 664 VAL B C 1
ATOM 894 O O . VAL B 1 14 ? 7.39016 4.03633 -4.95954 1.000 34.22684 664 VAL B O 1
ATOM 898 N N . LEU B 1 15 ? 7.49991 5.64120 -6.54513 1.000 37.06227 665 LEU B N 1
ATOM 899 C CA . LEU B 1 15 ? 7.97377 4.78206 -7.62213 1.000 36.59598 665 LEU B CA 1
ATOM 900 C C . LEU B 1 15 ? 9.42904 5.14700 -7.88452 1.000 36.73219 665 LEU B C 1
ATOM 901 O O . LEU B 1 15 ? 9.72359 6.27278 -8.29938 1.000 42.72223 665 LEU B O 1
ATOM 906 N N . LEU B 1 16 ? 10.33131 4.20775 -7.62447 1.000 34.99398 666 LEU B N 1
ATOM 907 C CA . LEU B 1 16 ? 11.75521 4.40550 -7.88003 1.000 34.95048 666 LEU B CA 1
ATOM 908 C C . LEU B 1 16 ? 12.13236 3.71900 -9.18159 1.000 36.40485 666 LEU B C 1
ATOM 909 O O . LEU B 1 16 ? 11.85268 2.53173 -9.36352 1.000 36.64109 666 LEU B O 1
ATOM 914 N N . GLN B 1 17 ? 12.75339 4.46876 -10.09028 1.000 38.56260 667 GLN B N 1
ATOM 915 C CA . GLN B 1 17 ? 13.23898 3.91999 -11.34902 1.000 36.92650 667 GLN B CA 1
ATOM 916 C C . GLN B 1 17 ? 14.70684 4.29446 -11.44619 1.000 37.62005 667 GLN B C 1
ATOM 917 O O . GLN B 1 17 ? 15.03975 5.48312 -11.45471 1.000 41.57904 667 GLN B O 1
ATOM 923 N N . LYS B 1 18 ? 15.57681 3.29076 -11.46578 1.000 36.52084 668 LYS B N 1
ATOM 924 C CA . LYS B 1 18 ? 17.01502 3.52801 -11.45670 1.000 35.15374 668 LYS B CA 1
ATOM 925 C C . LYS B 1 18 ? 17.64023 2.99032 -12.73377 1.000 35.41264 668 LYS B C 1
ATOM 926 O O . LYS B 1 18 ? 17.01782 2.26447 -13.50697 1.000 36.96458 668 LYS B O 1
ATOM 932 N N . LYS B 1 19 ? 18.90157 3.35537 -12.94588 1.000 35.28343 669 LYS B N 1
ATOM 933 C CA . LYS B 1 19 ? 19.67495 2.78448 -14.03851 1.000 37.89112 669 LYS B CA 1
ATOM 934 C C . LYS B 1 19 ? 20.37484 1.50337 -13.58496 1.000 34.08646 669 LYS B C 1
ATOM 935 O O . LYS B 1 19 ? 20.52741 1.23606 -12.39232 1.000 34.05925 669 LYS B O 1
ATOM 941 N N . ASP B 1 20 ? 20.77852 0.69710 -14.56880 1.000 34.14039 670 ASP B N 1
ATOM 942 C CA . ASP B 1 20 ? 21.46759 -0.55187 -14.27031 1.000 35.26238 670 ASP B CA 1
ATOM 943 C C . ASP B 1 20 ? 22.69258 -0.32135 -13.38420 1.000 34.67274 670 ASP B C 1
ATOM 944 O O . ASP B 1 20 ? 22.92647 -1.07252 -12.42999 1.000 32.95733 670 ASP B O 1
ATOM 949 N N . SER B 1 21 ? 23.47559 0.72070 -13.67680 1.000 34.71942 671 SER B N 1
ATOM 950 C CA . SER B 1 21 ? 24.76416 0.94581 -13.03306 1.000 36.74018 671 SER B CA 1
ATOM 951 C C . SER B 1 21 ? 24.66658 1.79305 -11.76722 1.000 35.50787 671 SER B C 1
ATOM 952 O O . SER B 1 21 ? 25.63520 2.47966 -11.40353 1.000 34.22602 671 SER B O 1
ATOM 955 N N . GLU B 1 22 ? 23.53016 1.76837 -11.08135 1.000 33.76524 672 GLU B N 1
ATOM 956 C CA . GLU B 1 22 ? 23.43547 2.42226 -9.78762 1.000 35.26411 672 GLU B CA 1
ATOM 957 C C . GLU B 1 22 ? 22.53024 1.58591 -8.90037 1.000 34.16307 672 GLU B C 1
ATOM 958 O O . GLU B 1 22 ? 21.84575 0.67087 -9.36475 1.000 34.48320 672 GLU B O 1
ATOM 964 N N . GLY B 1 23 ? 22.54862 1.89694 -7.60687 1.000 36.39288 673 GLY B N 1
ATOM 965 C CA . GLY B 1 23 ? 21.56998 1.36510 -6.68633 1.000 37.46626 673 GLY B CA 1
ATOM 966 C C . GLY B 1 23 ? 20.39562 2.31514 -6.51403 1.000 36.54951 673 GLY B C 1
ATOM 967 O O . GLY B 1 23 ? 20.36468 3.42498 -7.04210 1.000 36.17025 673 GLY B O 1
ATOM 968 N N . PHE B 1 24 ? 19.40709 1.85811 -5.74786 1.000 34.88675 674 PHE B N 1
ATOM 969 C CA . PHE B 1 24 ? 18.32668 2.76464 -5.37515 1.000 34.45690 674 PHE B CA 1
ATOM 970 C C . PHE B 1 24 ? 18.78762 3.82720 -4.39078 1.000 33.27007 674 PHE B C 1
ATOM 971 O O . PHE B 1 24 ? 18.08679 4.82347 -4.19316 1.000 36.61144 674 PHE B O 1
ATOM 979 N N . GLY B 1 25 ? 19.96572 3.66149 -3.80043 1.000 35.64787 675 GLY B N 1
ATOM 980 C CA . GLY B 1 25 ? 20.50551 4.70833 -2.96654 1.000 37.41517 675 GLY B CA 1
ATOM 981 C C . GLY B 1 25 ? 20.00846 4.68118 -1.53986 1.000 33.86834 675 GLY B C 1
ATOM 982 O O . GLY B 1 25 ? 19.72109 5.73996 -0.97104 1.000 34.22620 675 GLY B O 1
ATOM 983 N N . PHE B 1 26 ? 19.89320 3.49666 -0.94470 1.000 34.88347 676 PHE B N 1
ATOM 984 C CA . PHE B 1 26 ? 19.54380 3.40616 0.46966 1.000 35.90040 676 PHE B CA 1
ATOM 985 C C . PHE B 1 26 ? 20.09842 2.11530 1.04815 1.000 34.80760 676 PHE B C 1
ATOM 986 O O . PHE B 1 26 ? 20.44163 1.17556 0.32466 1.000 36.75726 676 PHE B O 1
ATOM 994 N N . VAL B 1 27 ? 20.19895 2.08899 2.37327 1.000 34.77094 677 VAL B N 1
ATOM 995 C CA . VAL B 1 27 ? 20.59265 0.89445 3.10223 1.000 36.54219 677 VAL B CA 1
ATOM 996 C C . VAL B 1 27 ? 19.40420 0.46193 3.93984 1.000 34.05137 677 VAL B C 1
ATOM 997 O O . VAL B 1 27 ? 18.92027 1.22330 4.78747 1.000 34.46036 677 VAL B O 1
ATOM 1001 N N . LEU B 1 28 ? 18.94457 -0.75673 3.69676 1.000 35.89609 678 LEU B N 1
ATOM 1002 C CA . LEU B 1 28 ? 17.83465 -1.34027 4.43256 1.000 34.59555 678 LEU B CA 1
ATOM 1003 C C . LEU B 1 28 ? 18.36408 -2.10802 5.63133 1.000 39.96525 678 LEU B C 1
ATOM 1004 O O . LEU B 1 28 ? 19.36586 -2.82139 5.52710 1.000 40.43656 678 LEU B O 1
ATOM 1009 N N . ARG B 1 29 ? 17.68929 -1.96399 6.77214 1.000 35.57096 679 ARG B N 1
ATOM 1010 C CA . ARG B 1 29 ? 18.09875 -2.65254 7.98645 1.000 41.03393 679 ARG B CA 1
ATOM 1011 C C . ARG B 1 29 ? 16.88965 -3.19197 8.73834 1.000 40.33933 679 ARG B C 1
ATOM 1012 O O . ARG B 1 29 ? 15.83765 -2.54613 8.80358 1.000 36.73896 679 ARG B O 1
ATOM 1020 N N . GLY B 1 30 ? 17.05060 -4.38704 9.30234 1.000 36.53845 680 GLY B N 1
ATOM 1021 C CA . GLY B 1 30 ? 16.01728 -4.95498 10.14896 1.000 37.16397 680 GLY B CA 1
ATOM 1022 C C . GLY B 1 30 ? 16.15393 -4.43721 11.56893 1.000 38.16824 680 GLY B C 1
ATOM 1023 O O . GLY B 1 30 ? 17.25176 -4.42200 12.14030 1.000 39.54846 680 GLY B O 1
ATOM 1024 N N . ALA B 1 31 ? 15.03480 -4.00841 12.14598 1.000 36.71913 681 ALA B N 1
ATOM 1025 C CA . ALA B 1 31 ? 15.02951 -3.58980 13.53996 1.000 40.40837 681 ALA B CA 1
ATOM 1026 C C . ALA B 1 31 ? 14.98618 -4.77200 14.49071 1.000 39.01229 681 ALA B C 1
ATOM 1027 O O . ALA B 1 31 ? 15.36993 -4.63357 15.65734 1.000 45.12206 681 ALA B O 1
ATOM 1029 N N . LYS B 1 32 ? 14.55960 -5.93080 14.00103 1.000 41.17246 682 LYS B N 1
ATOM 1030 C CA . LYS B 1 32 ? 14.26955 -7.10701 14.80116 1.000 44.88456 682 LYS B CA 1
ATOM 1031 C C . LYS B 1 32 ? 14.20744 -8.29018 13.84889 1.000 46.24002 682 LYS B C 1
ATOM 1032 O O . LYS B 1 32 ? 13.86400 -8.13149 12.67459 1.000 43.18214 682 LYS B O 1
ATOM 1038 N N . ALA B 1 33 ? 14.54066 -9.47043 14.35588 1.000 52.73282 683 ALA B N 1
ATOM 1039 C CA . ALA B 1 33 ? 14.45223 -10.66871 13.53703 1.000 51.41920 683 ALA B CA 1
ATOM 1040 C C . ALA B 1 33 ? 13.00541 -11.13559 13.44022 1.000 50.74299 683 ALA B C 1
ATOM 1041 O O . ALA B 1 33 ? 12.25446 -11.08447 14.41866 1.000 50.76670 683 ALA B O 1
ATOM 1043 N N . GLN B 1 34 ? 12.60847 -11.55844 12.24221 1.000 44.76757 684 GLN B N 1
ATOM 1044 C CA . GLN B 1 34 ? 11.35075 -12.26926 12.06961 1.000 44.91994 684 GLN B CA 1
ATOM 1045 C C . GLN B 1 34 ? 11.52772 -13.71817 12.50558 1.000 50.24281 684 GLN B C 1
ATOM 1046 O O . GLN B 1 34 ? 12.56561 -14.33480 12.24934 1.000 48.37380 684 GLN B O 1
ATOM 1052 N N . THR B 1 35 ? 10.51336 -14.25638 13.18612 1.000 49.01024 685 THR B N 1
ATOM 1053 C CA . THR B 1 35 ? 10.54181 -15.63275 13.65363 1.000 46.01588 685 THR B CA 1
ATOM 1054 C C . THR B 1 35 ? 9.17880 -16.27605 13.43383 1.000 48.90213 685 THR B C 1
ATOM 1055 O O . THR B 1 35 ? 8.14326 -15.60321 13.57058 1.000 46.18756 685 THR B O 1
ATOM 1059 N N . PRO B 1 36 ? 9.14554 -17.56347 13.07089 1.000 42.76830 686 PRO B N 1
ATOM 1060 C CA . PRO B 1 36 ? 7.85532 -18.24743 12.90792 1.000 42.01380 686 PRO B CA 1
ATOM 1061 C C . PRO B 1 36 ? 7.10888 -18.42127 14.21006 1.000 41.11594 686 PRO B C 1
ATOM 1062 O O . PRO B 1 36 ? 5.91544 -18.74156 14.17055 1.000 46.94632 686 PRO B O 1
ATOM 1066 N N . ILE B 1 37 ? 7.77282 -18.21822 15.35016 1.000 50.15164 687 ILE B N 1
ATOM 1067 C CA . ILE B 1 37 ? 7.15328 -18.48708 16.64571 1.000 49.06475 687 ILE B CA 1
ATOM 1068 C C . ILE B 1 37 ? 6.03476 -17.49273 16.92653 1.000 55.52597 687 ILE B C 1
ATOM 1069 O O . ILE B 1 37 ? 5.00736 -17.84229 17.52077 1.000 53.14438 687 ILE B O 1
ATOM 1074 N N . GLU B 1 38 ? 6.20989 -16.24463 16.50190 1.000 49.25161 688 GLU B N 1
ATOM 1075 C CA . GLU B 1 38 ? 5.31189 -15.16343 16.88563 1.000 49.46663 688 GLU B CA 1
ATOM 1076 C C . GLU B 1 38 ? 5.34022 -14.09674 15.80332 1.000 50.94484 688 GLU B C 1
ATOM 1077 O O . GLU B 1 38 ? 6.41735 -13.63052 15.42047 1.000 50.41732 688 GLU B O 1
ATOM 1083 N N . GLU B 1 39 ? 4.16689 -13.72435 15.30506 1.000 53.45465 689 GLU B N 1
ATOM 1084 C CA . GLU B 1 39 ? 4.09946 -12.69257 14.28199 1.000 51.60777 689 GLU B CA 1
ATOM 1085 C C . GLU B 1 39 ? 4.45250 -11.33647 14.87357 1.000 53.95154 689 GLU B C 1
ATOM 1086 O O . GLU B 1 39 ? 4.05355 -11.00356 15.99413 1.000 52.71497 689 GLU B O 1
ATOM 1092 N N . PHE B 1 40 ? 5.20123 -10.54773 14.10978 1.000 48.10296 690 PHE B N 1
ATOM 1093 C CA . PHE B 1 40 ? 5.43598 -9.16530 14.48852 1.000 45.43349 690 PHE B CA 1
ATOM 1094 C C . PHE B 1 40 ? 4.10839 -8.42156 14.52969 1.000 45.42945 690 PHE B C 1
ATOM 1095 O O . PHE B 1 40 ? 3.27937 -8.55802 13.62820 1.000 47.07900 690 PHE B O 1
ATOM 1103 N N . THR B 1 41 ? 3.89801 -7.65831 15.59013 1.000 42.39316 691 THR B N 1
ATOM 1104 C CA . THR B 1 41 ? 2.69728 -6.84173 15.69967 1.000 42.72217 691 THR B CA 1
ATOM 1105 C C . THR B 1 41 ? 3.10766 -5.37938 15.66500 1.000 37.17732 691 THR B C 1
ATOM 1106 O O . THR B 1 41 ? 3.78034 -4.90433 16.59615 1.000 39.83617 691 THR B O 1
ATOM 1110 N N . PRO B 1 42 ? 2.75451 -4.64186 14.61641 1.000 36.23194 692 PRO B N 1
ATOM 1111 C CA . PRO B 1 42 ? 3.16074 -3.23810 14.53197 1.000 36.97575 692 PRO B CA 1
ATOM 1112 C C . PRO B 1 42 ? 2.45628 -2.37024 15.56041 1.000 38.04895 692 PRO B C 1
ATOM 1113 O O . PRO B 1 42 ? 1.33145 -2.64516 15.99037 1.000 38.65610 692 PRO B O 1
ATOM 1117 N N . THR B 1 43 ? 3.15272 -1.31870 15.96003 1.000 34.90095 693 THR B N 1
ATOM 1118 C CA . THR B 1 43 ? 2.63552 -0.26545 16.82348 1.000 36.92328 693 THR B CA 1
ATOM 1119 C C . THR B 1 43 ? 2.93692 1.06564 16.16219 1.000 40.28216 693 THR B C 1
ATOM 1120 O O . THR B 1 43 ? 3.73169 1.13547 15.21716 1.000 35.33188 693 THR B O 1
ATOM 1124 N N . PRO B 1 44 ? 2.31444 2.15858 16.62851 1.000 38.35691 694 PRO B N 1
ATOM 1125 C CA . PRO B 1 44 ? 2.62064 3.46465 16.01413 1.000 41.69059 694 PRO B CA 1
ATOM 1126 C C . PRO B 1 44 ? 4.10488 3.80731 16.02500 1.000 39.99401 694 PRO B C 1
ATOM 1127 O O . PRO B 1 44 ? 4.63609 4.27658 15.01122 1.000 42.93407 694 PRO B O 1
ATOM 1131 N N . ALA B 1 45 ? 4.79734 3.55565 17.13954 1.000 40.86725 695 ALA B N 1
ATOM 1132 C CA . ALA B 1 45 ? 6.21785 3.87380 17.25068 1.000 40.42324 695 ALA B CA 1
ATOM 1133 C C . ALA B 1 45 ? 7.10980 2.89880 16.49806 1.000 39.28369 695 ALA B C 1
ATOM 1134 O O . ALA B 1 45 ? 8.23589 3.26416 16.12961 1.000 42.59549 695 ALA B O 1
ATOM 1136 N N . PHE B 1 46 ? 6.64134 1.67731 16.26782 1.000 35.74023 696 PHE B N 1
ATOM 1137 C CA . PHE B 1 46 ? 7.45366 0.60731 15.68399 1.000 35.34090 696 PHE B CA 1
ATOM 1138 C C . PHE B 1 46 ? 6.56412 -0.11016 14.68180 1.000 33.04119 696 PHE B C 1
ATOM 1139 O O . PHE B 1 46 ? 6.03382 -1.19208 14.95812 1.000 32.97148 696 PHE B O 1
ATOM 1147 N N . PRO B 1 47 ? 6.35463 0.47936 13.49916 1.000 34.53576 697 PRO B N 1
ATOM 1148 C CA . PRO B 1 47 ? 5.28891 -0.00801 12.61010 1.000 32.23068 697 PRO B CA 1
ATOM 1149 C C . PRO B 1 47 ? 5.69826 -1.06840 11.59912 1.000 28.35885 697 PRO B C 1
ATOM 1150 O O . PRO B 1 47 ? 4.81601 -1.57773 10.89552 1.000 30.98886 697 PRO B O 1
ATOM 1154 N N . ALA B 1 48 ? 6.97937 -1.42450 11.50619 1.000 30.16604 698 ALA B N 1
ATOM 1155 C CA . ALA B 1 48 ? 7.41670 -2.45290 10.57136 1.000 29.97733 698 ALA B CA 1
ATOM 1156 C C . ALA B 1 48 ? 8.79821 -2.94246 10.98550 1.000 29.37584 698 ALA B C 1
ATOM 1157 O O . ALA B 1 48 ? 9.52545 -2.25344 11.70571 1.000 31.08280 698 ALA B O 1
ATOM 1159 N N . LEU B 1 49 ? 9.15393 -4.14423 10.50964 1.000 28.92381 699 LEU B N 1
ATOM 1160 C CA . LEU B 1 49 ? 10.45156 -4.72682 10.86207 1.000 29.75620 699 LEU B CA 1
ATOM 1161 C C . LEU B 1 49 ? 11.61234 -4.05099 10.14186 1.000 34.09100 699 LEU B C 1
ATOM 1162 O O . LEU B 1 49 ? 12.70275 -3.94604 10.71525 1.000 33.68322 699 LEU B O 1
ATOM 1167 N N . GLN B 1 50 ? 11.41624 -3.60527 8.90118 1.000 28.23318 700 GLN B N 1
ATOM 1168 C CA . GLN B 1 50 ? 12.50650 -3.04556 8.10429 1.000 28.16113 700 GLN B CA 1
ATOM 1169 C C . GLN B 1 50 ? 12.41723 -1.52409 8.04140 1.000 29.53197 700 GLN B C 1
ATOM 1170 O O . GLN B 1 50 ? 11.33264 -0.94802 7.91994 1.000 27.79235 700 GLN B O 1
ATOM 1176 N N . TYR B 1 51 ? 13.57433 -0.86728 8.07321 1.000 31.23899 701 TYR B N 1
ATOM 1177 C CA . TYR B 1 51 ? 13.58689 0.57762 7.93654 1.000 29.59535 701 TYR B CA 1
ATOM 1178 C C . TYR B 1 51 ? 14.80553 1.00015 7.12903 1.000 31.50119 701 TYR B C 1
ATOM 1179 O O . TYR B 1 51 ? 15.74132 0.22019 6.90550 1.000 32.54672 701 TYR B O 1
ATOM 1188 N N . LEU B 1 52 ? 14.78010 2.25829 6.70657 1.000 31.03918 702 LEU B N 1
ATOM 1189 C CA . LEU B 1 52 ? 15.89051 2.85817 5.95987 1.000 31.50732 702 LEU B CA 1
ATOM 1190 C C . LEU B 1 52 ? 16.93872 3.33800 6.94879 1.000 35.84385 702 LEU B C 1
ATOM 1191 O O . LEU B 1 52 ? 16.78018 4.38181 7.58616 1.000 35.04351 702 LEU B O 1
ATOM 1196 N N . GLU B 1 53 ? 18.03038 2.57894 7.07850 1.000 34.86887 703 GLU B N 1
ATOM 1197 C CA . GLU B 1 53 ? 19.09155 2.99949 7.98193 1.000 39.55903 703 GLU B CA 1
ATOM 1198 C C . GLU B 1 53 ? 19.79392 4.24511 7.45973 1.000 41.80658 703 GLU B C 1
ATOM 1199 O O . GLU B 1 53 ? 20.21293 5.09944 8.25091 1.000 41.99788 703 GLU B O 1
ATOM 1205 N N . SER B 1 54 ? 19.92411 4.36936 6.13795 1.000 39.00270 704 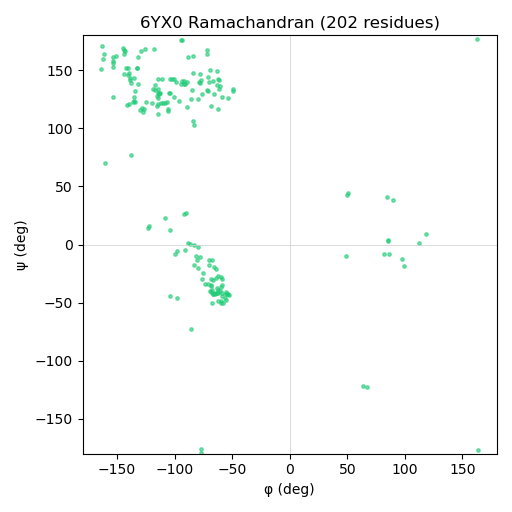SER B N 1
ATOM 1206 C CA . SER B 1 54 ? 20.49774 5.55603 5.52139 1.000 37.73724 704 SER B CA 1
ATOM 1207 C C . SER B 1 54 ? 19.92370 5.68899 4.11931 1.000 37.66673 704 SER B C 1
ATOM 1208 O O . SER B 1 54 ? 19.44872 4.71670 3.52291 1.000 38.14387 704 SER B O 1
ATOM 1211 N N . VAL B 1 55 ? 19.96742 6.91513 3.60896 1.000 37.36237 705 VAL B N 1
ATOM 1212 C CA . VAL B 1 55 ? 19.52467 7.23190 2.25390 1.000 35.43099 705 VAL B CA 1
ATOM 1213 C C . VAL B 1 55 ? 20.56880 8.14800 1.63012 1.000 38.69941 705 VAL B C 1
ATOM 1214 O O . VAL B 1 55 ? 20.93754 9.16887 2.22237 1.000 44.69163 705 VAL B O 1
ATOM 1218 N N . ASP B 1 56 ? 21.05924 7.77670 0.44720 1.000 39.69306 706 ASP B N 1
ATOM 1219 C CA . ASP B 1 56 ? 22.11298 8.54409 -0.21413 1.000 46.85626 706 ASP B CA 1
ATOM 1220 C C . ASP B 1 56 ? 21.57622 9.89658 -0.66261 1.000 47.05627 706 ASP B C 1
ATOM 1221 O O . ASP B 1 56 ? 20.64432 9.96269 -1.47006 1.000 45.57404 706 ASP B O 1
ATOM 1226 N N . GLU B 1 57 ? 22.15815 10.97145 -0.14214 1.000 53.37724 707 GLU B N 1
ATOM 1227 C CA . GLU B 1 57 ? 21.80382 12.30780 -0.59671 1.000 54.19759 707 GLU B CA 1
ATOM 1228 C C . GLU B 1 57 ? 21.94302 12.40254 -2.11069 1.000 52.43289 707 GLU B C 1
ATOM 1229 O O . GLU B 1 57 ? 22.98712 12.06631 -2.67210 1.000 55.60977 707 GLU B O 1
ATOM 1235 N N . GLY B 1 58 ? 20.87569 12.84017 -2.77241 1.000 51.20110 708 GLY B N 1
ATOM 1236 C CA . GLY B 1 58 ? 20.89760 12.99328 -4.21227 1.000 57.94005 708 GLY B CA 1
ATOM 1237 C C . GLY B 1 58 ? 20.64816 11.72909 -5.00785 1.000 56.53917 708 GLY B C 1
ATOM 1238 O O . GLY B 1 58 ? 20.50834 11.81182 -6.23506 1.000 57.07265 708 GLY B O 1
ATOM 1239 N N . GLY B 1 59 ? 20.58642 10.56462 -4.35959 1.000 50.43355 709 GLY B N 1
ATOM 1240 C CA . GLY B 1 59 ? 20.32492 9.32135 -5.05137 1.000 43.54022 709 GLY B CA 1
ATOM 1241 C C . GLY B 1 59 ? 18.85279 9.15570 -5.40640 1.000 43.14131 709 GLY B C 1
ATOM 1242 O O . GLY B 1 59 ? 18.01906 10.03154 -5.17599 1.000 42.59128 709 GLY B O 1
ATOM 1243 N N . VAL B 1 60 ? 18.53992 7.98781 -5.97707 1.000 37.37455 710 VAL B N 1
ATOM 1244 C CA . VAL B 1 60 ? 17.20839 7.76500 -6.54345 1.000 36.32824 710 VAL B CA 1
ATOM 1245 C C . VAL B 1 60 ? 16.14358 7.86749 -5.45724 1.000 36.11097 710 VAL B C 1
ATOM 1246 O O . VAL B 1 60 ? 15.14324 8.58043 -5.60869 1.000 37.02255 710 VAL B O 1
ATOM 1250 N N . ALA B 1 61 ? 16.35924 7.17866 -4.33367 1.000 36.64193 711 ALA B N 1
ATOM 1251 C CA . ALA B 1 61 ? 15.37636 7.17686 -3.25826 1.000 33.90000 711 ALA B CA 1
ATOM 1252 C C . ALA B 1 61 ? 15.22406 8.56408 -2.64665 1.000 36.28487 711 ALA B C 1
ATOM 1253 O O . ALA B 1 61 ? 14.10254 9.01286 -2.38083 1.000 35.61345 711 ALA B O 1
ATOM 1255 N N . TRP B 1 62 ? 16.34143 9.26091 -2.42187 1.000 36.12780 712 TRP B N 1
ATOM 1256 C CA . TRP B 1 62 ? 16.26133 10.60854 -1.87845 1.000 38.69324 712 TRP B CA 1
ATOM 1257 C C . TRP B 1 62 ? 15.45009 11.52158 -2.78601 1.000 39.42866 712 TRP B C 1
ATOM 1258 O O . TRP B 1 62 ? 14.61289 12.29401 -2.30803 1.000 41.88011 712 TRP B O 1
ATOM 1269 N N . ARG B 1 63 ? 15.68447 11.45214 -4.10122 1.000 38.38909 713 ARG B N 1
ATOM 1270 C CA . ARG B 1 63 ? 14.97855 12.35415 -5.00501 1.000 41.59271 713 ARG B CA 1
ATOM 1271 C C . ARG B 1 63 ? 13.47898 12.09751 -4.98586 1.000 43.13468 713 ARG B C 1
ATOM 1272 O O . ARG B 1 63 ? 12.68623 13.02119 -5.20269 1.000 43.29231 713 ARG B O 1
ATOM 1280 N N . ALA B 1 64 ? 13.07143 10.86210 -4.71180 1.000 41.12780 714 ALA B N 1
ATOM 1281 C CA . ALA B 1 64 ? 11.65273 10.54640 -4.66013 1.000 37.77022 714 ALA B CA 1
ATOM 1282 C C . ALA B 1 64 ? 11.00231 10.91322 -3.33237 1.000 38.19246 714 ALA B C 1
ATOM 1283 O O . ALA B 1 64 ? 9.77088 10.84997 -3.22776 1.000 41.07891 714 ALA B O 1
ATOM 1285 N N . GLY B 1 65 ? 11.78230 11.27335 -2.31578 1.000 39.79620 715 GLY B N 1
ATOM 1286 C CA . GLY B 1 65 ? 11.23429 11.69039 -1.03780 1.000 40.05822 715 GLY B CA 1
ATOM 1287 C C . GLY B 1 65 ? 11.49544 10.75481 0.12159 1.000 38.30265 715 GLY B C 1
ATOM 1288 O O . GLY B 1 65 ? 11.03822 11.04104 1.23933 1.000 38.78724 715 GLY B O 1
ATOM 1289 N N . LEU B 1 66 ? 12.20695 9.65258 -0.09775 1.000 36.81066 716 LEU B N 1
ATOM 1290 C CA . LEU B 1 66 ? 12.51690 8.72909 0.98398 1.000 33.15415 716 LEU B CA 1
ATOM 1291 C C . LEU B 1 66 ? 13.65568 9.27048 1.83984 1.000 35.50795 716 LEU B C 1
ATOM 1292 O O . LEU B 1 66 ? 14.56225 9.96011 1.35337 1.000 37.31945 716 LEU B O 1
ATOM 1297 N N . ARG B 1 67 ? 13.59887 8.95888 3.13404 1.000 34.10993 717 ARG B N 1
ATOM 1298 C CA . ARG B 1 67 ? 14.52723 9.52953 4.09572 1.000 36.62894 717 ARG B CA 1
ATOM 1299 C C . ARG B 1 67 ? 14.91585 8.48913 5.13326 1.000 39.65102 717 ARG B C 1
ATOM 1300 O O . ARG B 1 67 ? 14.15051 7.56966 5.44410 1.000 33.91087 717 ARG B O 1
ATOM 1308 N N . MET B 1 68 ? 16.11903 8.65813 5.67133 1.000 39.53215 718 MET B N 1
ATOM 1309 C CA . MET B 1 68 ? 16.57538 7.84641 6.78730 1.000 38.32439 718 MET B CA 1
ATOM 1310 C C . MET B 1 68 ? 15.51612 7.80734 7.88342 1.000 36.71752 718 MET B C 1
ATOM 1311 O O . MET B 1 68 ? 14.91763 8.82970 8.22393 1.000 40.38924 718 MET B O 1
ATOM 1316 N N . GLY B 1 69 ? 15.25091 6.61254 8.39259 1.000 32.46937 719 GLY B N 1
ATOM 1317 C CA . GLY B 1 69 ? 14.29247 6.41935 9.45592 1.000 36.08710 719 GLY B CA 1
ATOM 1318 C C . GLY B 1 69 ? 12.93522 5.93721 8.99548 1.000 34.13578 719 GLY B C 1
ATOM 1319 O O . GLY B 1 69 ? 12.16592 5.43334 9.82043 1.000 31.29886 719 GLY B O 1
ATOM 1320 N N . ASP B 1 70 ? 12.61835 6.09155 7.71076 1.000 30.41539 720 ASP B N 1
ATOM 1321 C CA . ASP B 1 70 ? 11.33647 5.61045 7.19462 1.000 28.76011 720 ASP B CA 1
ATOM 1322 C C . ASP B 1 70 ? 11.21494 4.10147 7.38849 1.000 27.82972 720 ASP B C 1
ATOM 1323 O O . ASP B 1 70 ? 12.15901 3.35124 7.13957 1.000 29.38358 720 ASP B O 1
ATOM 1328 N N . PHE B 1 71 ? 10.03662 3.64621 7.82916 1.000 28.77866 721 PHE B N 1
ATOM 1329 C CA . PHE B 1 71 ? 9.75667 2.21792 7.95470 1.000 28.14198 721 PHE B CA 1
ATOM 1330 C C . PHE B 1 71 ? 9.09051 1.69698 6.69203 1.000 26.47033 721 PHE B C 1
ATOM 1331 O O . PHE B 1 71 ? 8.21779 2.35476 6.12783 1.000 26.43648 721 PHE B O 1
ATOM 1339 N N . LEU B 1 72 ? 9.47247 0.49551 6.27376 1.000 27.79449 722 LEU B N 1
ATOM 1340 C CA . LEU B 1 72 ? 8.97998 -0.07996 5.02786 1.000 28.35576 722 LEU B CA 1
ATOM 1341 C C . LEU B 1 72 ? 7.69562 -0.86533 5.27219 1.000 28.13879 722 LEU B C 1
ATOM 1342 O O . LEU B 1 72 ? 7.70606 -1.85188 6.01333 1.000 28.62865 722 LEU B O 1
ATOM 1347 N N . ILE B 1 73 ? 6.60164 -0.43967 4.63882 1.000 26.11074 723 ILE B N 1
ATOM 1348 C CA . ILE B 1 73 ? 5.28813 -1.06619 4.79693 1.000 26.65310 723 ILE B CA 1
ATOM 1349 C C . ILE B 1 73 ? 4.98796 -2.04222 3.66409 1.000 30.11251 723 ILE B C 1
ATOM 1350 O O . ILE B 1 73 ? 4.48658 -3.14380 3.89524 1.000 30.38563 723 ILE B O 1
ATOM 1355 N N . GLU B 1 74 ? 5.24595 -1.62988 2.42264 1.000 25.55137 724 GLU B N 1
ATOM 1356 C CA . GLU B 1 74 ? 4.94839 -2.43499 1.24770 1.000 28.77734 724 GLU B CA 1
ATOM 1357 C C . GLU B 1 74 ? 6.07620 -2.32711 0.23916 1.000 30.34090 724 GLU B C 1
ATOM 1358 O O . GLU B 1 74 ? 6.70343 -1.27256 0.09204 1.000 28.96864 724 GLU B O 1
ATOM 1364 N N . VAL B 1 75 ? 6.28596 -3.42272 -0.48533 1.000 28.30687 725 VAL B N 1
ATOM 1365 C CA . VAL B 1 75 ? 7.21966 -3.48309 -1.60154 1.000 27.96534 725 VAL B CA 1
ATOM 1366 C C . VAL B 1 75 ? 6.48763 -4.09861 -2.79248 1.000 31.89552 725 VAL B C 1
ATOM 1367 O O . VAL B 1 75 ? 6.08271 -5.26729 -2.74281 1.000 33.51503 725 VAL B O 1
ATOM 1371 N N . ASN B 1 76 ? 6.31379 -3.31428 -3.85151 1.000 30.53396 726 ASN B N 1
ATOM 1372 C CA . ASN B 1 76 ? 5.71582 -3.80783 -5.09694 1.000 34.72919 726 ASN B CA 1
ATOM 1373 C C . ASN B 1 76 ? 4.39575 -4.54194 -4.85536 1.000 39.24493 726 ASN B C 1
ATOM 1374 O O . ASN B 1 76 ? 4.14658 -5.61124 -5.41617 1.000 44.39520 726 ASN B O 1
ATOM 1379 N N . GLY B 1 77 ? 3.53833 -3.96678 -4.01229 1.000 36.21505 727 GLY B N 1
ATOM 1380 C CA . GLY B 1 77 ? 2.21064 -4.52003 -3.79924 1.000 37.13962 727 GLY B CA 1
ATOM 1381 C C . GLY B 1 77 ? 2.13383 -5.61708 -2.76406 1.000 43.15805 727 GLY B C 1
ATOM 1382 O O . GLY B 1 77 ? 1.05008 -6.18743 -2.56648 1.000 44.99441 727 GLY B O 1
ATOM 1383 N N . GLN B 1 78 ? 3.24141 -5.93607 -2.10333 1.000 36.70618 728 GLN B N 1
ATOM 1384 C CA . GLN B 1 78 ? 3.29048 -6.96962 -1.07960 1.000 37.16463 728 GLN B CA 1
ATOM 1385 C C . GLN B 1 78 ? 3.58353 -6.32282 0.26423 1.000 38.37647 728 GLN B C 1
ATOM 1386 O O . GLN B 1 78 ? 4.53139 -5.54338 0.39252 1.000 34.22235 728 GLN B O 1
ATOM 1392 N N . ASN B 1 79 ? 2.77385 -6.63976 1.25949 1.000 38.35485 729 ASN B N 1
ATOM 1393 C CA . ASN B 1 79 ? 3.00569 -6.08912 2.58332 1.000 33.64078 729 ASN B CA 1
ATOM 1394 C C . ASN B 1 79 ? 4.25165 -6.71187 3.20371 1.000 36.87022 729 ASN B C 1
ATOM 1395 O O . ASN B 1 79 ? 4.41149 -7.93577 3.20408 1.000 40.06591 729 ASN B O 1
ATOM 1400 N N . VAL B 1 80 ? 5.13590 -5.87432 3.74304 1.000 31.95576 730 VAL B N 1
ATOM 1401 C CA . VAL B 1 80 ? 6.36683 -6.38214 4.34110 1.000 31.57754 730 VAL B CA 1
ATOM 1402 C C . VAL B 1 80 ? 6.50713 -5.96523 5.80780 1.000 30.50414 730 VAL B C 1
ATOM 1403 O O . VAL B 1 80 ? 7.57671 -6.08438 6.37900 1.000 29.61741 730 VAL B O 1
ATOM 1407 N N . VAL B 1 81 ? 5.41602 -5.51730 6.43443 1.000 29.89671 731 VAL B N 1
ATOM 1408 C CA . VAL B 1 81 ? 5.47869 -5.07783 7.82993 1.000 29.80108 731 VAL B CA 1
ATOM 1409 C C . VAL B 1 81 ? 6.09131 -6.15723 8.72259 1.000 32.04221 731 VAL B C 1
ATOM 1410 O O . VAL B 1 81 ? 6.89515 -5.86931 9.61903 1.000 32.18875 731 VAL B O 1
ATOM 1414 N N . LYS B 1 82 ? 5.69807 -7.41222 8.51002 1.000 30.77828 732 LYS B N 1
ATOM 1415 C CA . LYS B 1 82 ? 6.04749 -8.51256 9.39509 1.000 32.46952 732 LYS B CA 1
ATOM 1416 C C . LYS B 1 82 ? 7.14321 -9.40141 8.82501 1.000 36.43573 732 LYS B C 1
ATOM 1417 O O . LYS B 1 82 ? 7.38762 -10.48538 9.36980 1.000 38.60382 732 LYS B O 1
ATOM 1423 N N . VAL B 1 83 ? 7.81528 -8.96644 7.76093 1.000 33.48089 733 VAL B N 1
ATOM 1424 C CA . VAL B 1 83 ? 8.68919 -9.82534 6.96278 1.000 35.46010 733 VAL B C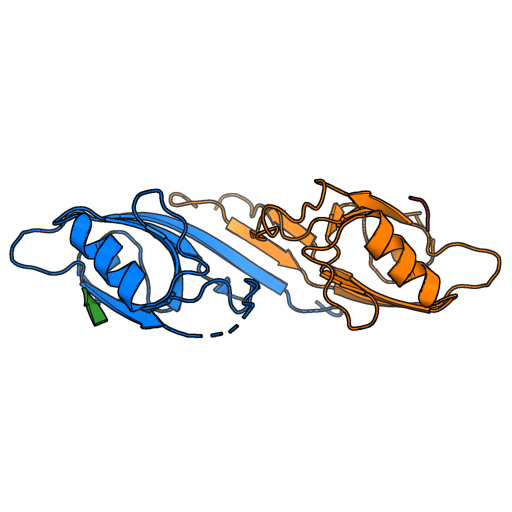A 1
ATOM 1425 C C . VAL B 1 83 ? 10.15064 -9.60213 7.34179 1.000 35.41285 733 VAL B C 1
ATOM 1426 O O . VAL B 1 83 ? 10.57199 -8.47158 7.61471 1.000 34.03095 733 VAL B O 1
ATOM 1430 N N . GLY B 1 84 ? 10.92089 -10.68970 7.35100 1.000 39.28866 734 GLY B N 1
ATOM 1431 C CA . GLY B 1 84 ? 12.33013 -10.64905 7.70218 1.000 40.53157 734 GLY B CA 1
ATOM 1432 C C . GLY B 1 84 ? 13.19228 -9.99412 6.63685 1.000 39.07022 734 GLY B C 1
ATOM 1433 O O . GLY B 1 84 ? 12.78584 -9.77616 5.49642 1.000 37.03202 734 GLY B O 1
ATOM 1434 N N . HIS B 1 85 ? 14.43646 -9.70587 7.03454 1.000 46.96082 735 HIS B N 1
ATOM 1435 C CA . HIS B 1 85 ? 15.29777 -8.82809 6.24531 1.000 41.25059 735 HIS B CA 1
ATOM 1436 C C . HIS B 1 85 ? 15.68927 -9.45737 4.91485 1.000 46.78943 735 HIS B C 1
ATOM 1437 O O . HIS B 1 85 ? 15.58412 -8.81526 3.86170 1.000 39.65249 735 HIS B O 1
ATOM 1444 N N . ARG B 1 86 ? 16.18833 -10.69598 4.94600 1.000 42.12553 736 ARG B N 1
ATOM 1445 C CA . ARG B 1 86 ? 16.62058 -11.33781 3.70874 1.000 48.70143 736 ARG B CA 1
ATOM 1446 C C . ARG B 1 86 ? 15.47017 -11.45743 2.71962 1.000 46.06213 736 ARG B C 1
ATOM 1447 O O . ARG B 1 86 ? 15.66510 -11.29399 1.51036 1.000 44.49690 736 ARG B O 1
ATOM 1455 N N . GLN B 1 87 ? 14.25494 -11.70919 3.21625 1.000 43.21024 737 GLN B N 1
ATOM 1456 C CA . GLN B 1 87 ? 13.12006 -11.84617 2.31290 1.000 44.81695 737 GLN B CA 1
ATOM 1457 C C . GLN B 1 87 ? 12.76205 -10.51147 1.66796 1.000 38.25800 737 GLN B C 1
ATOM 1458 O O . GLN B 1 87 ? 12.45329 -10.46135 0.47230 1.000 40.79974 737 GLN B O 1
ATOM 1464 N N . VAL B 1 88 ? 12.81393 -9.41396 2.42891 1.000 37.83829 738 VAL B N 1
ATOM 1465 C CA . VAL B 1 88 ? 12.48146 -8.11632 1.84429 1.000 36.57752 738 VAL B CA 1
ATOM 1466 C C . VAL B 1 88 ? 13.54267 -7.69842 0.82829 1.000 35.88212 738 VAL B C 1
ATOM 1467 O O . VAL B 1 88 ? 13.22668 -7.14340 -0.23137 1.000 34.82664 738 VAL B O 1
ATOM 1471 N N . VAL B 1 89 ? 14.81691 -7.93356 1.13961 1.000 37.25530 739 VAL B N 1
ATOM 1472 C CA . VAL B 1 89 ? 15.86884 -7.66381 0.16104 1.000 38.00115 739 VAL B CA 1
ATOM 1473 C C . VAL B 1 89 ? 15.58608 -8.40301 -1.14162 1.000 39.06581 739 VAL B C 1
ATOM 1474 O O . VAL B 1 89 ? 15.66096 -7.82633 -2.23603 1.000 40.25005 739 VAL B O 1
ATOM 1478 N N . ASN B 1 90 ? 15.24949 -9.69101 -1.04108 1.000 44.11000 740 ASN B N 1
ATOM 1479 C CA . ASN B 1 90 ? 14.94150 -10.47661 -2.23133 1.000 47.78261 740 ASN B CA 1
ATOM 1480 C C . ASN B 1 90 ? 13.77305 -9.88180 -3.00480 1.000 47.97350 740 ASN B C 1
ATOM 1481 O O . ASN B 1 90 ? 13.80596 -9.82102 -4.23930 1.000 48.28269 740 ASN B O 1
ATOM 1486 N N . MET B 1 91 ? 12.72742 -9.44021 -2.29883 1.000 42.98377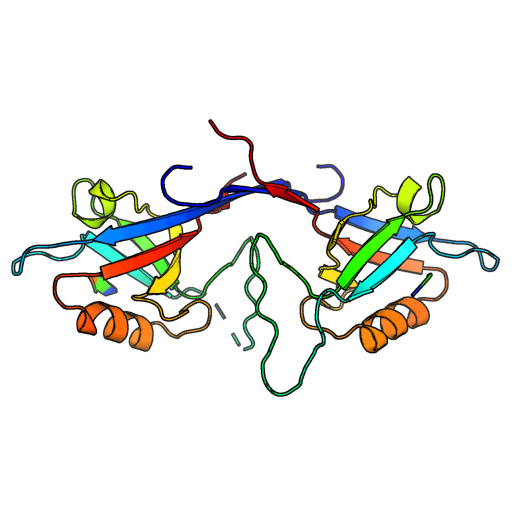 741 MET B N 1
ATOM 1487 C CA . MET B 1 91 ? 11.57499 -8.86795 -2.98755 1.000 43.80093 741 MET B CA 1
ATOM 1488 C C . MET B 1 91 ? 11.95844 -7.59972 -3.73551 1.000 41.11765 741 MET B C 1
ATOM 1489 O O . MET B 1 91 ? 11.47634 -7.35562 -4.84788 1.000 42.95894 741 MET B O 1
ATOM 1494 N N . ILE B 1 92 ? 12.84254 -6.79057 -3.15053 1.000 36.41114 742 ILE B N 1
ATOM 1495 C CA . ILE B 1 92 ? 13.30931 -5.58407 -3.82718 1.000 35.59304 742 ILE B CA 1
ATOM 1496 C C . ILE B 1 92 ? 14.13705 -5.94211 -5.05832 1.000 40.20272 742 ILE B C 1
ATOM 1497 O O . ILE B 1 92 ? 13.98252 -5.33683 -6.12685 1.000 41.04299 742 ILE B O 1
ATOM 1502 N N . ARG B 1 93 ? 15.02091 -6.93616 -4.93483 1.000 43.17622 743 ARG B N 1
ATOM 1503 C CA . ARG B 1 93 ? 15.86329 -7.32011 -6.06307 1.000 45.90298 743 ARG B CA 1
ATOM 1504 C C . ARG B 1 93 ? 15.05186 -7.91728 -7.20624 1.000 52.26639 743 ARG B C 1
ATOM 1505 O O . ARG B 1 93 ? 15.42914 -7.76107 -8.37426 1.000 47.91067 743 ARG B O 1
ATOM 1513 N N . GLN B 1 94 ? 13.93335 -8.58120 -6.89932 1.000 48.01029 744 GLN B N 1
ATOM 1514 C CA . GLN B 1 94 ? 13.10069 -9.15695 -7.95297 1.000 52.30430 744 GLN B CA 1
ATOM 1515 C C . GLN B 1 94 ? 12.58778 -8.09363 -8.91352 1.000 50.97493 744 GLN B C 1
ATOM 1516 O O . GLN B 1 94 ? 12.33506 -8.39029 -10.08688 1.000 52.88002 744 GLN B O 1
ATOM 1522 N N . GLY B 1 95 ? 12.43239 -6.85572 -8.44187 1.000 41.49498 745 GLY B N 1
ATOM 1523 C CA . GLY B 1 95 ? 11.95043 -5.78124 -9.28998 1.000 39.90939 745 GLY B CA 1
ATOM 1524 C C . GLY B 1 95 ? 12.97000 -5.18496 -10.24073 1.000 38.94252 745 GLY B C 1
ATOM 1525 O O . GLY B 1 95 ? 12.59221 -4.40586 -11.12022 1.000 42.26171 745 GLY B O 1
ATOM 1526 N N . GLY B 1 96 ? 14.25157 -5.51435 -10.09131 1.000 40.39058 746 GLY B N 1
ATOM 1527 C CA . GLY B 1 96 ? 15.23615 -4.96443 -11.00523 1.000 39.32140 746 GLY B CA 1
ATOM 1528 C C . GLY B 1 96 ? 15.41117 -3.47084 -10.84642 1.000 34.96681 746 GLY B C 1
ATOM 1529 O O . GLY B 1 96 ? 15.73229 -2.99990 -9.75479 1.000 36.52176 746 GLY B O 1
ATOM 1530 N N . ASN B 1 97 ? 15.21030 -2.70793 -11.91500 1.000 31.72713 747 ASN B N 1
ATOM 1531 C CA . ASN B 1 97 ? 15.44111 -1.27241 -11.84922 1.000 34.64524 747 ASN B CA 1
ATOM 1532 C C . ASN B 1 97 ? 14.21305 -0.49985 -11.39990 1.000 34.32467 747 ASN B C 1
ATOM 1533 O O .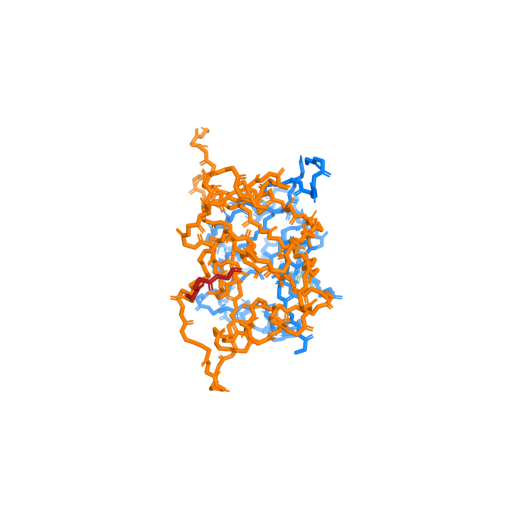 ASN B 1 97 ? 14.27174 0.72996 -11.29253 1.000 32.60605 747 ASN B O 1
ATOM 1538 N N . THR B 1 98 ? 13.12712 -1.19095 -11.09606 1.000 35.80087 748 THR B N 1
ATOM 1539 C CA . THR B 1 98 ? 11.89460 -0.55441 -10.64898 1.000 37.04174 748 THR B CA 1
ATOM 1540 C C . THR B 1 98 ? 11.58928 -1.02182 -9.23849 1.000 34.16111 748 THR B C 1
ATOM 1541 O O . THR B 1 98 ? 11.66528 -2.21938 -8.95342 1.000 37.03278 748 THR B O 1
ATOM 1545 N N . LEU B 1 99 ? 11.25556 -0.07984 -8.35879 1.000 34.97079 749 LEU B N 1
ATOM 1546 C CA . LEU B 1 99 ? 10.83150 -0.40390 -6.99911 1.000 33.50646 749 LEU B CA 1
ATOM 1547 C C . LEU B 1 99 ? 9.70421 0.53769 -6.61541 1.000 32.38488 749 LEU B C 1
ATOM 1548 O O . LEU B 1 99 ? 9.89094 1.75709 -6.60033 1.000 32.06914 749 LEU B O 1
ATOM 1553 N N . MET B 1 100 ? 8.53868 -0.01762 -6.31071 1.000 31.65732 750 MET B N 1
ATOM 1554 C CA . MET B 1 100 ? 7.45199 0.76089 -5.74378 1.000 32.14174 750 MET B CA 1
ATOM 1555 C C . MET B 1 100 ? 7.34645 0.38531 -4.26979 1.000 28.46793 750 MET B C 1
ATOM 1556 O O . MET B 1 100 ? 7.20477 -0.79268 -3.93815 1.000 32.40830 750 MET B O 1
ATOM 1561 N N . VAL B 1 101 ? 7.46758 1.37097 -3.38968 1.000 30.51973 751 VAL B N 1
ATOM 1562 C CA . VAL B 1 101 ? 7.42986 1.11404 -1.95734 1.000 29.99904 751 VAL B CA 1
ATOM 1563 C C . VAL B 1 101 ? 6.54463 2.12987 -1.27338 1.000 32.87372 751 VAL B C 1
ATOM 1564 O O . VAL B 1 101 ? 6.51874 3.30769 -1.64169 1.000 34.09813 751 VAL B O 1
ATOM 1568 N N . LYS B 1 102 ? 5.82887 1.66162 -0.26572 1.000 28.98552 752 LYS B N 1
ATOM 1569 C CA . LYS B 1 102 ? 5.16555 2.51709 0.69513 1.000 30.93819 752 LYS B CA 1
ATOM 1570 C C . LYS B 1 102 ? 5.96657 2.48910 1.98411 1.000 29.64489 752 LYS B C 1
ATOM 1571 O O . LYS B 1 102 ? 6.30614 1.40752 2.48126 1.000 28.74171 752 LYS B O 1
ATOM 1577 N N . VAL B 1 103 ? 6.25850 3.66969 2.51992 1.000 30.08671 753 VAL B N 1
ATOM 1578 C CA . VAL B 1 103 ? 6.92710 3.79537 3.80345 1.000 28.78454 753 VAL B CA 1
ATOM 1579 C C . VAL B 1 103 ? 6.09136 4.68255 4.70771 1.000 32.70500 753 VAL B C 1
ATOM 1580 O O . VAL B 1 103 ? 5.14342 5.33883 4.27638 1.000 34.09699 753 VAL B O 1
ATOM 1584 N N A VAL B 1 104 ? 6.44732 4.68420 5.98866 0.520 31.17160 754 VAL B N 1
ATOM 1585 N N B VAL B 1 104 ? 6.48211 4.71279 5.97808 0.480 31.21284 754 VAL B N 1
ATOM 1586 C CA A VAL B 1 104 ? 5.85523 5.59162 6.96279 0.520 34.14907 754 VAL B CA 1
ATOM 1587 C CA B VAL B 1 104 ? 5.86092 5.55900 6.98770 0.480 34.12198 754 VAL B CA 1
ATOM 1588 C C A VAL B 1 104 ? 6.97682 6.26285 7.74287 0.520 33.19861 754 VAL B C 1
ATOM 1589 C C B VAL B 1 104 ? 6.96736 6.25309 7.77195 0.480 33.18919 754 VAL B C 1
ATOM 1590 O O A VAL B 1 104 ? 7.95828 5.61802 8.13100 0.520 32.49745 754 VAL B O 1
ATOM 1591 O O B VAL B 1 104 ? 7.93035 5.60648 8.20040 0.480 32.67722 754 VAL B O 1
ATOM 1598 N N . MET B 1 105 ? 6.84540 7.56756 7.93498 1.000 34.52675 755 MET B N 1
ATOM 1599 C CA . MET B 1 105 ? 7.72624 8.33233 8.80099 1.000 33.86182 755 MET B CA 1
ATOM 1600 C C . MET B 1 105 ? 6.95721 8.59985 10.08454 1.000 37.71848 755 MET B C 1
ATOM 1601 O O . MET B 1 105 ? 5.84427 9.13178 10.03984 1.000 39.77472 755 MET B O 1
ATOM 1606 N N . VAL B 1 106 ? 7.52974 8.20338 11.21563 1.000 34.16207 756 VAL B N 1
ATOM 1607 C CA . VAL B 1 106 ? 6.89638 8.36751 12.51917 1.000 35.33588 756 VAL B CA 1
ATOM 1608 C C . VAL B 1 106 ? 7.70937 9.36865 13.31886 1.000 36.12978 756 VAL B C 1
ATOM 1609 O O . VAL B 1 106 ? 8.93894 9.24762 13.41380 1.000 38.15955 756 VAL B O 1
ATOM 1613 N N . THR B 1 107 ? 7.02697 10.35651 13.88886 1.000 37.87255 757 THR B N 1
ATOM 1614 C CA . THR B 1 107 ? 7.65652 11.32584 14.77221 1.000 43.05915 757 THR B CA 1
ATOM 1615 C C . THR B 1 107 ? 6.77911 11.49755 15.99943 1.000 42.37483 757 THR B C 1
ATOM 1616 O O . THR B 1 107 ? 5.56359 11.67347 15.87718 1.000 42.93772 757 THR B O 1
ATOM 1620 N N . ARG B 1 108 ? 7.38753 11.43705 17.17575 1.000 47.63345 758 ARG B N 1
ATOM 1621 C CA . ARG B 1 108 ? 6.63353 11.70554 18.38946 1.000 48.54606 758 ARG B CA 1
ATOM 1622 C C . ARG B 1 108 ? 6.19478 13.16519 18.39186 1.000 52.22398 758 ARG B C 1
ATOM 1623 O O . ARG B 1 108 ? 7.00333 14.06761 18.15530 1.000 54.13380 758 ARG B O 1
ATOM 1631 N N . HIS B 1 109 ? 4.90537 13.38867 18.62645 1.000 51.76819 759 HIS B N 1
ATOM 1632 C CA . HIS B 1 109 ? 4.34388 14.72976 18.55182 1.000 52.71059 759 HIS B CA 1
ATOM 1633 C C . HIS B 1 109 ? 4.91689 15.60283 19.66682 1.000 63.59856 759 HIS B C 1
ATOM 1634 O O . HIS B 1 109 ? 5.11457 15.12700 20.79056 1.000 58.81634 759 HIS B O 1
ATOM 1641 N N . PRO B 1 110 ? 5.20510 16.87346 19.38606 1.000 73.25766 760 PRO B N 1
ATOM 1642 C CA . PRO B 1 110 ? 5.68846 17.76709 20.44415 1.000 77.74078 760 PRO B CA 1
ATOM 1643 C C . PRO B 1 110 ? 4.64160 17.95023 21.53238 1.000 81.78376 760 PRO B C 1
ATOM 1644 O O . PRO B 1 110 ? 3.43479 17.90160 21.28134 1.000 81.04491 760 PRO B O 1
ATOM 1648 N N . ASP B 1 111 ? 5.12156 18.16108 22.75617 1.000 77.69553 761 ASP B N 1
ATOM 1649 C CA . ASP B 1 111 ? 4.22316 18.37137 23.88237 1.000 81.68969 761 ASP B CA 1
ATOM 1650 C C . ASP B 1 111 ? 3.38163 19.62436 23.66661 1.000 85.54261 761 ASP B C 1
ATOM 1651 O O . ASP B 1 111 ? 3.85681 20.62950 23.13124 1.000 82.22442 761 ASP B O 1
ATOM 1653 N N . MET B 1 112 ? 2.11973 19.55614 24.07911 1.000 88.92107 762 MET B N 1
ATOM 1654 C CA . MET B 1 112 ? 1.20337 20.67997 23.92000 1.000 92.13571 762 MET B CA 1
ATOM 1655 C C . MET B 1 112 ? 0.08325 20.62335 24.95294 1.000 96.57627 762 MET B C 1
ATOM 1656 O O . MET B 1 112 ? 0.22139 21.13646 26.06337 1.000 98.76774 762 MET B O 1
ATOM 1658 N N . THR C 2 1 ? -21.85573 -4.50383 22.56032 0.970 43.01908 802 THR C N 1
ATOM 1659 C CA . THR C 2 1 ? -22.08211 -4.90217 23.94361 0.970 42.48925 802 THR C CA 1
ATOM 1660 C C . THR C 2 1 ? -21.88215 -3.71187 24.87375 0.970 46.78032 802 THR C C 1
ATOM 1661 O O . THR C 2 1 ? -20.79568 -3.13521 24.92310 0.970 40.96174 802 THR C O 1
ATOM 1665 N N . ARG C 2 2 ? -22.93355 -3.34543 25.60316 0.940 46.35480 803 ARG C N 1
ATOM 1666 C CA . ARG C 2 2 ? -22.85291 -2.26766 26.57920 0.940 45.47545 803 ARG C CA 1
ATOM 1667 C C . ARG C 2 2 ? -22.13314 -2.75577 27.82859 0.940 45.55045 803 ARG C C 1
ATOM 1668 O O . ARG C 2 2 ? -22.47049 -3.80816 28.37977 0.940 44.82321 803 ARG C O 1
ATOM 1676 N N . LEU C 2 3 ? -21.14088 -1.98958 28.27139 0.910 44.01592 804 LEU C N 1
ATOM 1677 C CA . LEU C 2 3 ? -20.32697 -2.36778 29.42092 0.910 41.91875 804 LEU C CA 1
ATOM 1678 C C . LEU C 2 3 ? -20.30260 -1.27009 30.47327 0.910 41.85922 804 LEU C C 1
ATOM 1679 O O . LEU C 2 3 ? -20.76716 -0.15091 30.23470 0.910 45.14380 804 LEU C O 1
ATOM 1685 N N . THR D 2 1 ? 21.63179 -3.92677 4.44032 1.000 48.79630 802 THR D N 1
ATOM 1686 C CA . THR D 2 1 ? 21.92362 -4.26422 3.05200 1.000 45.26328 802 THR D CA 1
ATOM 1687 C C . THR D 2 1 ? 21.79853 -3.03482 2.15983 0.770 49.50216 802 THR D C 1
ATOM 1688 O O . THR D 2 1 ? 20.76501 -2.37088 2.13394 1.000 46.16527 802 THR D O 1
ATOM 1692 N N . ARG D 2 2 ? 22.86522 -2.72702 1.42888 1.000 48.59092 803 ARG D N 1
ATOM 1693 C CA . ARG D 2 2 ? 22.84637 -1.60357 0.50712 1.000 49.57385 803 ARG D CA 1
ATOM 1694 C C . ARG D 2 2 ? 22.13473 -2.00446 -0.77541 0.930 51.61438 803 ARG D C 1
ATOM 1695 O O . ARG D 2 2 ? 22.49808 -2.99894 -1.40874 1.000 49.60434 803 ARG D O 1
ATOM 1703 N N . LEU D 2 3 ? 21.12210 -1.22820 -1.15376 1.000 49.09213 804 LEU D N 1
ATOM 1704 C CA . LEU D 2 3 ? 20.31315 -1.51038 -2.33655 0.980 48.37978 804 LEU D CA 1
ATOM 1705 C C . LEU D 2 3 ? 20.29839 -0.33802 -3.31361 0.730 47.65210 804 LEU D C 1
ATOM 1706 O O . LEU D 2 3 ? 19.80582 -0.44711 -4.44801 1.000 49.15186 804 LEU D O 1
#

Organism: Homo sapiens (NCBI:txid9606)

Radius of gyration: 20.27 Å; Cα contacts (8 Å, |Δi|>4): 537; chains: 4; bounding box: 50×39×56 Å

InterPro domains:
  IPR001452 SH3 domain [PF07653] (561-611)
  IPR001452 SH3 domain [PS50002] (554-613)
  IPR001452 SH3 domain [SM00326] (557-612)
  IPR001478 PDZ domain [PS50106] (663-757)
  IPR001478 PDZ domain [SM00228] (672-761)
  IPR001660 Sterile alpha motif domain [PF00536] (2097-2157)
  IPR001660 Sterile alpha motif domain [PS50105] (2098-2161)
  IPR001660 Sterile alpha motif domain [SM00454] (2095-2161)
  IPR002110 Ankyrin repeat [PF12796] (187-277)
  IPR002110 Ankyrin repeat [PF12796] (318-402)
  IPR002110 Ankyrin repeat [PS50088] (246-278)
  IPR002110 Ankyrin repeat [PS50088] (313-345)
  IPR002110 Ankyrin repeat [PS50088] (346-378)
  IPR002110 Ankyrin repeat [SM00248] (212-242)
  IPR002110 Ankyrin repeat [SM00248] (246-275)
  IPR002110 Ankyrin repeat [SM00248] (279-309)
  IPR002110 Ankyrin repeat [SM00248] (313-342)
  IPR002110 Ankyrin repeat [SM00248] (346-375)
  IPR002110 Ankyrin repeat [SM00248] (379-407)
  IPR013761 Sterile alpha motif/pointed domain superfamily [G3DSA:1.10.150.50] (2097-2160)

B-factor: mean 43.65, std 12.8, range [23.74, 105.29]

Sequence (219 aa):
GPLGSDYIIKEKTVLLQQKKDSEGFGFVLRGAEFTPTPAFPALQYLESVDEGGVAWRAGLRMGDFLIEVNGQNVVKVGHRQVVNMIRQGGNTLMVKVVMMVTRGPLGSDYIIKEKTVLLQKKDSEGFGFVLRGAKAQTPIEEFTPTPAFPALQYLESVDEGGVAWRAGLRMGDFLIEVNGQNVVKVGHRQVVNMIRQGGNTLMVKVVVMVTRHPDMTRLTRL

CATH classification: 2.30.42.10

Solvent-accessible surface area: 11844 Å² total; per-residue (Å²): 59,145,56,27,33,52,11,44,6,79,22,23,51,7,88,0,126,34,148,126,110,69,35,5,6,3,25,0,130,35,82,162,39,38,14,60,46,92,76,16,0,42,4,56,2,63,39,19,50,144,40,18,11,0,81,160,32,17,1,85,141,36,1,38,2,25,62,0,57,73,86,83,0,6,82,31,39,56,199,111,0,7,74,15,1,143,146,29,41,52,60,1,100,3,46,0,4,61,50,51,197,62,146,65,26,26,25,24,43,6,88,23,23,55,7,110,1,113,32,151,127,111,72,35,5,5,4,24,0,126,28,52,131,84,89,52,130,163,133,102,22,44,17,68,34,52,64,14,0,1,0,55,2,63,39,19,49,13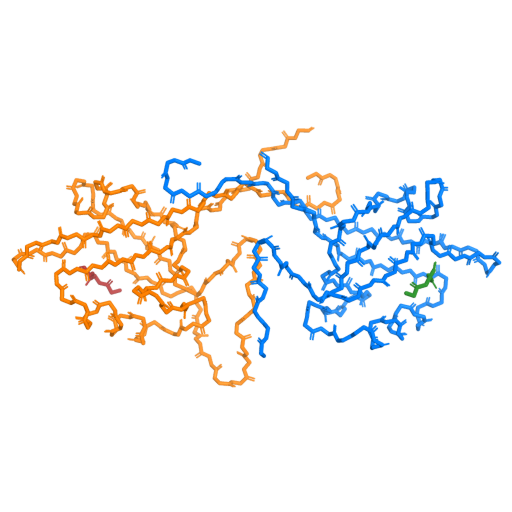6,40,18,11,0,74,156,30,19,1,86,139,35,0,33,2,22,61,0,60,75,99,79,0,8,59,28,12,49,204,110,0,7,81,15,2,146,149,30,40,42,53,0,97,3,47,0,4,77,32,45,171,68,92,111,144,61,144,19,58,144,20

Secondary structure (DSSP, 8-state):
-TTS-EEEEEEEEEEEE--TTS--SEEEEE-----BTTB--SEEEEEE-TTSHHHHHT--TTPEEEEETTEE-TT--HHHHHHHHHHTTTEEEEEEEEEE-/-TTS-EEEEEEEEEEEE--TTS--SEEEEESS--BTTB-----SSS--SEEEEEE-TTSHHHHHT--TTPEEEEETTEE-TT--HHHHHHHHHHTTTEEEEEEEEEEEPPP-/-B-/-B-

Foldseek 3Di:
DVVDDDKDKDKDKFKFAADQPDDQFFDKDADVDDADLVRHAGIFTQAGHCPGRCVVRPHGHQWAWQDKPHHGHRHPDDVVVVVSQVVVPRIIITMTMHMGD/DVVDWDKDKDKDKFKFFADQPDDQFFDKDFPDFFDPVDFDDADLVQQAGIFTCAGHVPGRCVVRPHGHQWAWQDKPHHGHRRPGDVVVVVSQVVVRRIIITMTMHMDTDDDD

GO terms:
  GO:0005829 cytosol (C, TAS)
  GO:0005515 protein binding (F, IPI)
  GO:0035176 social behavior (P, IMP)
  GO:0030534 adult behavior (P, IMP)
  GO:0050894 determination of affect (P, IMP)
  GO:0071625 vocalization behavior (P, IMP)
  GO:0005886 plasma membrane (C, IDA)
  GO:0016020 membrane (C, IDA)

Nearest PDB structures (foldseek):
  6yx0-assembly2_B  TM=1.009E+00  e=2.119E-22  Homo sapiens
  7a00-assembly3_A  TM=9.754E-01  e=4.136E-21  Homo sapiens
  7a9b-assembly1_A  TM=9.466E-01  e=5.092E-19  Rattus norvegicus
  1q3o-assembly1_A  TM=9.339E-01  e=1.398E-18  Rattus norvegicus
  5izu-assembly1_C  TM=9.272E-01  e=1.153E-15  Mus musculus